Protein 5BP9 (pdb70)

Solvent-accessible surface area: 11697 Å² total

B-factor: mean 24.21, std 13.14, range [9.65, 123.52]

Secondary structure (DSSP, 8-state):
-------GGG---HHHHHHHHHS----EEE--SSS--EEE-TGGGG----HHHHHHH---SEEEEET-TTSHHHHHHHHTT-EEEEEES-HHHHH--TT--SSEEE--TT-TT----EEEE---GGGGG-STT--HHHH---SEEEEEEE--EE--GGGG--TT-----TTEEEE--BTTBPPPPEEEE---HHHHHHHHHHTTEEE--EE-SSSEEE--EEE--

Foldseek 3Di:
DLWDFDDQLQQLLVQLLCCLVPVDFDWAWKDWPQDHIDTDDSVVLQDLDDPQLVVQLVFADAEEAEQCFQVSSLVNNVVVVGHYAYEHRHPSSLVNVVVVNPHYYNGNLSPPPDAEAGQEYEPCVQFVCQALVSLSVLVSVRHYDVNGKYKKFFDCFVVAADPVSHGSVPQFIKMWHGDHRTHDITTTGGDQQVRVQVSQVVSQKHKDGDDDDHRMDMIMIDRHD

Structure (mmCIF, N/CA/C/O backbone):
data_5BP9
#
_entry.id   5BP9
#
_cell.length_a   41.732
_cell.length_b   70.660
_cell.length_c   78.743
_cell.angle_alpha   90.000
_cell.angle_beta   90.000
_cell.angle_gamma   90.000
#
_symmetry.space_group_name_H-M   'P 21 21 21'
#
loop_
_entity.id
_entity.type
_entity.pdbx_description
1 polymer 'Putative methyltransferase protein'
2 non-polymer 2-{2-[2-2-(METHOXY-ETHOXY)-ETHOXY]-ETHOXY}-ETHANOL
3 non-polymer 'TETRAETHYLENE GLYCOL'
4 non-polymer S-ADENOSYL-L-HOMOCYSTEINE
5 water water
#
loop_
_atom_site.group_PDB
_atom_site.id
_atom_site.type_symbol
_atom_site.label_atom_id
_atom_site.label_alt_id
_atom_site.label_comp_id
_atom_site.label_asym_id
_atom_site.label_entity_id
_atom_site.label_seq_id
_atom_site.pdbx_PDB_ins_code
_atom_site.Cartn_x
_atom_site.Cartn_y
_atom_site.Cartn_z
_atom_site.occupancy
_atom_site.B_iso_or_equiv
_atom_site.auth_seq_id
_atom_site.auth_comp_id
_atom_site.auth_asym_id
_atom_site.auth_atom_id
_atom_site.pdbx_PDB_model_num
ATOM 1 N N . SER A 1 37 ? 21.658 23.391 26.988 1.00 58.55 16 SER A N 1
ATOM 2 C CA . SER A 1 37 ? 21.361 23.190 25.526 1.00 39.08 16 SER A CA 1
ATOM 3 C C . SER A 1 37 ? 21.024 24.512 24.833 1.00 62.86 16 SER A C 1
ATOM 4 O O . SER A 1 37 ? 20.636 25.487 25.499 1.00 37.52 16 SER A O 1
ATOM 13 N N . ASN A 1 39 ? 18.466 25.104 23.065 1.00 21.22 18 ASN A N 1
ATOM 14 C CA . ASN A 1 39 ? 17.016 25.403 23.192 1.00 19.55 18 ASN A CA 1
ATOM 15 C C . ASN A 1 39 ? 16.582 25.957 24.542 1.00 22.28 18 ASN A C 1
ATOM 16 O O . ASN A 1 39 ? 15.508 26.533 24.626 1.00 22.81 18 ASN A O 1
ATOM 21 N N . THR A 1 40 ? 17.380 25.738 25.594 1.00 24.36 19 THR A N 1
ATOM 22 C CA . THR A 1 40 ? 17.022 26.190 26.946 1.00 21.86 19 THR A CA 1
ATOM 23 C C . THR A 1 40 ? 17.829 27.384 27.414 1.00 24.24 19 THR A C 1
ATOM 24 O O . THR A 1 40 ? 17.503 27.936 28.474 1.00 25.47 19 THR A O 1
ATOM 28 N N . SER A 1 41 ? 18.835 27.794 26.620 1.00 20.51 20 SER A N 1
ATOM 29 C CA . SER A 1 41 ? 19.794 28.812 27.050 1.00 20.51 20 SER A CA 1
ATOM 30 C C . SER A 1 41 ? 19.139 30.164 27.412 1.00 14.77 20 SER A C 1
ATOM 31 O O . SER A 1 41 ? 18.248 30.672 26.710 1.00 16.69 20 SER A O 1
ATOM 34 N N . LEU A 1 42 ? 19.602 30.717 28.530 1.00 17.23 21 LEU A N 1
ATOM 35 C CA . LEU A 1 42 ? 19.217 32.029 29.022 1.00 14.61 21 LEU A CA 1
ATOM 36 C C . LEU A 1 42 ? 20.456 32.919 29.045 1.00 16.40 21 LEU A C 1
ATOM 37 O O . LEU A 1 42 ? 21.608 32.411 29.014 1.00 17.69 21 LEU A O 1
ATOM 42 N N . LEU A 1 43 ? 20.255 34.231 29.079 1.00 13.77 22 LEU A N 1
ATOM 43 C CA . LEU A 1 43 ? 21.405 35.147 29.183 1.00 15.38 22 LEU A CA 1
ATOM 44 C C . LEU A 1 43 ? 21.794 35.333 30.649 1.00 14.84 22 LEU A C 1
ATOM 45 O O . LEU A 1 43 ? 20.957 35.606 31.469 1.00 17.45 22 LEU A O 1
ATOM 50 N N . PRO A 1 44 ? 23.111 35.193 30.952 1.00 15.34 23 PRO A N 1
ATOM 51 C CA . PRO A 1 44 ? 23.533 35.604 32.291 1.00 15.75 23 PRO A CA 1
ATOM 52 C C . PRO A 1 44 ? 23.473 37.119 32.402 1.00 15.11 23 PRO A C 1
ATOM 53 O O . PRO A 1 44 ? 23.733 37.788 31.431 1.00 15.71 23 PRO A O 1
ATOM 57 N N . ALA A 1 45 ? 23.115 37.645 33.573 1.00 16.70 24 ALA A N 1
ATOM 58 C CA . ALA A 1 45 ? 22.980 39.094 33.763 1.00 17.16 24 ALA A CA 1
ATOM 59 C C . ALA A 1 45 ? 24.267 39.849 33.425 1.00 16.73 24 ALA A C 1
ATOM 60 O O . ALA A 1 45 ? 24.214 40.966 32.908 1.00 17.35 24 ALA A O 1
ATOM 62 N N . GLU A 1 46 ? 25.407 39.221 33.684 1.00 16.93 25 GLU A N 1
ATOM 63 C CA . GLU A 1 46 ? 26.710 39.806 33.383 1.00 20.68 25 GLU A CA 1
ATOM 64 C C . GLU A 1 46 ? 27.015 39.905 31.884 1.00 17.70 25 GLU A C 1
ATOM 65 O O . GLU A 1 46 ? 27.952 40.602 31.502 1.00 16.85 25 GLU A O 1
ATOM 71 N N . LYS A 1 47 ? 26.225 39.205 31.051 1.00 14.28 26 LYS A N 1
ATOM 72 C CA . LYS A 1 47 ? 26.365 39.245 29.590 1.00 15.00 26 LYS A CA 1
ATOM 73 C C . LYS A 1 47 ? 25.001 39.594 28.959 1.00 13.66 26 LYS A C 1
ATOM 74 O O . LYS A 1 47 ? 24.631 39.063 27.900 1.00 15.06 26 LYS A O 1
ATOM 80 N N . ASP A 1 48 ? 24.281 40.525 29.593 1.00 13.40 27 ASP A N 1
ATOM 81 C CA . ASP A 1 48 ? 22.935 40.928 29.161 1.00 13.92 27 ASP A CA 1
ATOM 82 C C . ASP A 1 48 ? 22.915 42.436 28.904 1.00 12.56 27 ASP A C 1
ATOM 83 O O . ASP A 1 48 ? 22.366 43.227 29.704 1.00 13.65 27 ASP A O 1
ATOM 88 N N . PRO A 1 49 ? 23.512 42.855 27.784 1.00 13.39 28 PRO A N 1
ATOM 89 C CA . PRO A 1 49 ? 23.617 44.313 27.545 1.00 12.97 28 PRO A CA 1
ATOM 90 C C . PRO A 1 49 ? 22.278 45.031 27.342 1.00 11.96 28 PRO A C 1
ATOM 91 O O . PRO A 1 49 ? 22.111 46.135 27.856 1.00 13.44 28 PRO A O 1
ATOM 103 N N . GLY A 1 51 ? 19.230 44.082 28.440 1.00 12.38 30 GLY A N 1
ATOM 104 C CA . GLY A 1 51 ? 18.592 44.115 29.757 1.00 14.12 30 GLY A CA 1
ATOM 105 C C . GLY A 1 51 ? 19.202 45.163 30.668 1.00 13.71 30 GLY A C 1
ATOM 106 O O . GLY A 1 51 ? 18.500 45.882 31.389 1.00 13.89 30 GLY A O 1
ATOM 107 N N . ALA A 1 52 ? 20.529 45.266 30.654 1.00 13.56 31 ALA A N 1
ATOM 108 C CA . ALA A 1 52 ? 21.197 46.255 31.504 1.00 13.72 31 ALA A CA 1
ATOM 109 C C . ALA A 1 52 ? 20.809 47.683 31.108 1.00 13.16 31 ALA A C 1
ATOM 110 O O . ALA A 1 52 ? 20.643 48.541 31.979 1.00 14.90 31 ALA A O 1
ATOM 112 N N . ALA A 1 53 ? 20.690 47.945 29.802 1.00 12.85 32 ALA A N 1
ATOM 113 C CA . ALA A 1 53 ? 20.250 49.261 29.313 1.00 13.21 32 ALA A CA 1
ATOM 114 C C . ALA A 1 53 ? 18.845 49.608 29.775 1.00 15.70 32 ALA A C 1
ATOM 115 O O . ALA A 1 53 ? 18.587 50.725 30.289 1.00 15.22 32 ALA A O 1
ATOM 117 N N . ILE A 1 54 ? 17.956 48.630 29.615 1.00 13.44 33 ILE A N 1
ATOM 118 C CA . ILE A 1 54 ? 16.555 48.730 30.025 1.00 15.60 33 ILE A CA 1
ATOM 119 C C . ILE A 1 54 ? 16.470 48.974 31.529 1.00 14.42 33 ILE A C 1
ATOM 120 O O . ILE A 1 54 ? 15.688 49.842 31.966 1.00 16.80 33 ILE A O 1
ATOM 125 N N . ALA A 1 55 ? 17.242 48.224 32.314 1.00 14.91 34 ALA A N 1
ATOM 126 C CA . ALA A 1 55 ? 17.236 48.383 33.780 1.00 14.54 34 ALA A CA 1
ATOM 127 C C . ALA A 1 55 ? 17.769 49.741 34.225 1.00 15.56 34 ALA A C 1
ATOM 128 O O . ALA A 1 55 ? 17.169 50.391 35.100 1.00 19.38 34 ALA A O 1
ATOM 130 N N . ASP A 1 56 ? 18.834 50.225 33.594 1.00 16.70 35 ASP A N 1
ATOM 131 C CA . ASP A 1 56 ? 19.315 51.577 33.902 1.00 19.04 35 ASP A CA 1
ATOM 132 C C . ASP A 1 56 ? 18.237 52.623 33.670 1.00 20.45 35 ASP A C 1
ATOM 133 O O . ASP A 1 56 ? 18.002 53.495 34.526 1.00 22.58 35 ASP A O 1
ATOM 138 N N . PHE A 1 57 ? 17.580 52.545 32.518 1.00 17.60 36 PHE A N 1
ATOM 139 C CA . PHE A 1 57 ? 16.559 53.516 32.170 1.00 20.99 36 PHE A CA 1
ATOM 140 C C . PHE A 1 57 ? 15.347 53.423 33.104 1.00 22.64 36 PHE A C 1
ATOM 141 O O . PHE A 1 57 ? 14.772 54.447 33.514 1.00 24.05 36 PHE A O 1
ATOM 149 N N . TYR A 1 58 ? 14.951 52.203 33.446 1.00 18.29 37 TYR A N 1
ATOM 150 C CA . TYR A 1 58 ? 13.819 52.031 34.334 1.00 20.28 37 TYR A CA 1
ATOM 151 C C . TYR A 1 58 ? 14.131 52.596 35.733 1.00 20.79 37 TYR A C 1
ATOM 152 O O . TYR A 1 58 ? 13.308 53.308 36.326 1.00 24.88 37 TYR A O 1
ATOM 161 N N . HIS A 1 59 ? 15.287 52.240 36.275 1.00 20.71 38 HIS A N 1
ATOM 162 C CA . HIS A 1 59 ? 15.618 52.636 37.644 1.00 24.55 38 HIS A CA 1
ATOM 163 C C . HIS A 1 59 ? 16.025 54.105 37.727 1.00 28.32 38 HIS A C 1
ATOM 164 O O . HIS A 1 59 ? 15.713 54.753 38.728 1.00 31.15 38 HIS A O 1
ATOM 171 N N . ARG A 1 60 ? 16.698 54.622 36.692 1.00 27.39 39 ARG A N 1
ATOM 172 C CA . ARG A 1 60 ? 17.314 55.964 36.745 1.00 28.42 39 ARG A CA 1
ATOM 173 C C . ARG A 1 60 ? 16.838 56.997 35.718 1.00 32.11 39 ARG A C 1
ATOM 174 O O . ARG A 1 60 ? 17.244 58.168 35.794 1.00 37.92 39 ARG A O 1
ATOM 182 N N . GLN A 1 61 ? 15.973 56.587 34.784 1.00 24.63 40 GLN A N 1
ATOM 183 C CA . GLN A 1 61 ? 15.455 57.455 33.710 1.00 27.61 40 GLN A CA 1
ATOM 184 C C . GLN A 1 61 ? 16.562 58.088 32.847 1.00 36.74 40 GLN A C 1
ATOM 185 O O . GLN A 1 61 ? 16.327 59.078 32.152 1.00 37.61 40 GLN A O 1
ATOM 191 N N . LYS A 1 62 ? 17.743 57.470 32.882 1.00 28.85 41 LYS A N 1
ATOM 192 C CA . LYS A 1 62 ? 18.937 57.890 32.145 1.00 27.64 41 LYS A CA 1
ATOM 193 C C . LYS A 1 62 ? 19.702 56.624 31.761 1.00 27.91 41 LYS A C 1
ATOM 194 O O . LYS A 1 62 ? 19.632 55.616 32.463 1.00 25.40 41 LYS A O 1
ATOM 197 N N . ALA A 1 63 ? 20.443 56.684 30.661 1.00 24.29 42 ALA A N 1
ATOM 198 C CA . ALA A 1 63 ? 21.213 55.529 30.206 1.00 21.44 42 ALA A CA 1
ATOM 199 C C . ALA A 1 63 ? 22.299 55.963 29.233 1.00 19.82 42 ALA A C 1
ATOM 200 O O . ALA A 1 63 ? 22.174 56.991 28.569 1.00 22.79 42 ALA A O 1
ATOM 202 N N . ASP A 1 64 ? 23.375 55.175 29.180 1.00 14.77 43 ASP A N 1
ATOM 203 C CA . ASP A 1 64 ? 24.386 55.280 28.145 1.00 15.71 43 ASP A CA 1
ATOM 204 C C . ASP A 1 64 ? 23.752 54.641 26.871 1.00 15.13 43 ASP A C 1
ATOM 205 O O . ASP A 1 64 ? 22.561 54.256 26.839 1.00 18.03 43 ASP A O 1
ATOM 210 N N . ARG A 1 65 ? 24.528 54.562 25.807 1.00 14.76 44 ARG A N 1
ATOM 211 C CA . ARG A 1 65 ? 24.038 54.043 24.554 1.00 13.02 44 ARG A CA 1
ATOM 212 C C . ARG A 1 65 ? 24.192 52.526 24.485 1.00 12.81 44 ARG A C 1
ATOM 213 O O . ARG A 1 65 ? 25.190 51.955 24.924 1.00 15.09 44 ARG A O 1
ATOM 221 N N . LEU A 1 66 ? 23.172 51.892 23.932 1.00 12.98 45 LEU A N 1
ATOM 222 C CA . LEU A 1 66 ? 23.205 50.464 23.635 1.00 12.59 45 LEU A CA 1
ATOM 223 C C . LEU A 1 66 ? 23.807 50.305 22.244 1.00 13.08 45 LEU A C 1
ATOM 224 O O . LEU A 1 66 ? 23.187 50.647 21.255 1.00 15.40 45 LEU A O 1
ATOM 229 N N . ARG A 1 67 ? 24.996 49.723 22.190 1.00 12.24 46 ARG A N 1
ATOM 230 C CA . ARG A 1 67 ? 25.787 49.638 20.965 1.00 13.21 46 ARG A CA 1
ATOM 231 C C . ARG A 1 67 ? 25.565 48.269 20.321 1.00 14.02 46 ARG A C 1
ATOM 232 O O . ARG A 1 67 ? 25.506 47.256 21.041 1.00 14.22 46 ARG A O 1
ATOM 240 N N . VAL A 1 68 ? 25.494 48.256 18.979 1.00 13.21 47 VAL A N 1
ATOM 241 C CA A VAL A 1 68 ? 25.241 47.031 18.206 0.50 14.79 47 VAL A CA 1
ATOM 242 C CA B VAL A 1 68 ? 25.258 47.019 18.241 0.50 14.29 47 VAL A CA 1
ATOM 243 C C . VAL A 1 68 ? 26.303 46.875 17.138 1.00 14.70 47 VAL A C 1
ATOM 244 O O . VAL A 1 68 ? 26.505 47.784 16.324 1.00 16.87 47 VAL A O 1
ATOM 251 N N . PHE A 1 69 ? 26.957 45.721 17.154 1.00 14.33 48 PHE A N 1
ATOM 252 C CA . PHE A 1 69 ? 27.996 45.351 16.197 1.00 13.51 48 PHE A CA 1
ATOM 253 C C . PHE A 1 69 ? 27.492 44.192 15.339 1.00 15.03 48 PHE A C 1
ATOM 254 O O . PHE A 1 69 ? 26.594 43.468 15.737 1.00 15.71 48 PHE A O 1
ATOM 262 N N . SER A 1 70 ? 28.106 44.001 14.172 1.00 15.14 49 SER A N 1
ATOM 263 C CA . SER A 1 70 ? 27.710 42.945 13.256 1.00 16.19 49 SER A CA 1
ATOM 264 C C . SER A 1 70 ? 28.854 42.596 12.335 1.00 18.52 49 SER A C 1
ATOM 265 O O . SER A 1 70 ? 29.677 43.457 12.028 1.00 22.58 49 SER A O 1
ATOM 268 N N . SER A 1 71 ? 28.885 41.350 11.862 1.00 17.54 50 SER A N 1
ATOM 269 C CA A SER A 1 71 ? 29.877 41.002 10.834 0.50 20.63 50 SER A CA 1
ATOM 270 C CA B SER A 1 71 ? 29.831 40.940 10.813 0.50 21.16 50 SER A CA 1
ATOM 271 C C . SER A 1 71 ? 29.528 41.611 9.462 1.00 27.14 50 SER A C 1
ATOM 272 O O . SER A 1 71 ? 30.415 41.734 8.620 1.00 32.91 50 SER A O 1
ATOM 277 N N . GLN A 1 72 ? 28.261 42.007 9.256 1.00 22.83 51 GLN A N 1
ATOM 278 C CA A GLN A 1 72 ? 27.745 42.505 7.963 0.60 26.93 51 GLN A CA 1
ATOM 279 C CA B GLN A 1 72 ? 27.784 42.518 7.959 0.40 26.25 51 GLN A CA 1
ATOM 280 C C . GLN A 1 72 ? 27.585 44.033 7.892 1.00 31.48 51 GLN A C 1
ATOM 281 O O . GLN A 1 72 ? 27.597 44.609 6.812 1.00 30.63 51 GLN A O 1
ATOM 292 N N . PHE A 1 73 ? 27.396 44.673 9.044 1.00 27.35 52 PHE A N 1
ATOM 293 C CA . PHE A 1 73 ? 27.062 46.101 9.121 1.00 23.23 52 PHE A CA 1
ATOM 294 C C . PHE A 1 73 ? 28.015 46.839 10.061 1.00 24.84 52 PHE A C 1
ATOM 295 O O . PHE A 1 73 ? 28.578 46.234 10.970 1.00 25.33 52 PHE A O 1
ATOM 303 N N . ASP A 1 74 ? 28.200 48.140 9.828 1.00 25.98 53 ASP A N 1
ATOM 304 C CA . ASP A 1 74 ? 29.050 48.963 10.698 1.00 24.03 53 ASP A CA 1
ATOM 305 C C . ASP A 1 74 ? 28.371 49.147 12.051 1.00 22.83 53 ASP A C 1
ATOM 306 O O . ASP A 1 74 ? 27.147 48.993 12.164 1.00 20.35 53 ASP A O 1
ATOM 311 N N . GLU A 1 75 ? 29.168 49.545 13.045 1.00 24.35 54 GLU A N 1
ATOM 312 C CA A GLU A 1 75 ? 28.672 49.752 14.405 0.50 23.95 54 GLU A CA 1
ATOM 313 C CA B GLU A 1 75 ? 28.651 49.742 14.407 0.50 24.78 54 GLU A CA 1
ATOM 314 C C . GLU A 1 75 ? 27.541 50.790 14.412 1.00 24.13 54 GLU A C 1
ATOM 315 O O . GLU A 1 75 ? 27.619 51.816 13.708 1.00 27.68 54 GLU A O 1
ATOM 326 N N . ASP A 1 76 ? 26.510 50.531 15.209 1.00 18.84 55 ASP A N 1
ATOM 327 C CA . ASP A 1 76 ? 25.375 51.430 15.353 1.00 21.57 55 ASP A CA 1
ATOM 328 C C . ASP A 1 76 ? 24.915 51.420 16.804 1.00 19.26 55 ASP A C 1
ATOM 329 O O . ASP A 1 76 ? 25.562 50.816 17.653 1.00 18.19 55 ASP A O 1
ATOM 334 N N . GLU A 1 77 ? 23.799 52.101 17.060 1.00 24.51 56 GLU A N 1
ATOM 335 C CA . GLU A 1 77 ? 23.132 52.120 18.358 1.00 21.49 56 GLU A CA 1
ATOM 336 C C . GLU A 1 77 ? 21.644 51.761 18.233 1.00 24.21 56 GLU A C 1
ATOM 337 O O . GLU A 1 77 ? 21.023 51.973 17.177 1.00 28.59 56 GLU A O 1
ATOM 343 N N . ILE A 1 78 ? 21.102 51.222 19.328 1.00 22.35 57 ILE A N 1
ATOM 344 C CA . ILE A 1 78 ? 19.686 50.980 19.496 1.00 23.45 57 ILE A CA 1
ATOM 345 C C . ILE A 1 78 ? 19.195 52.012 20.512 1.00 26.15 57 ILE A C 1
ATOM 346 O O . ILE A 1 78 ? 19.571 51.943 21.672 1.00 23.70 57 ILE A O 1
ATOM 351 N N . PRO A 1 79 ? 18.367 52.988 20.091 1.00 26.27 58 PRO A N 1
ATOM 352 C CA . PRO A 1 79 ? 17.929 54.016 21.069 1.00 22.59 58 PRO A CA 1
ATOM 353 C C . PRO A 1 79 ? 17.143 53.428 22.239 1.00 21.59 58 PRO A C 1
ATOM 354 O O . PRO A 1 79 ? 16.177 52.686 22.007 1.00 27.04 58 PRO A O 1
ATOM 358 N N . VAL A 1 80 ? 17.544 53.758 23.464 1.00 20.64 59 VAL A N 1
ATOM 359 C CA . VAL A 1 80 ? 17.013 53.062 24.666 1.00 20.91 59 VAL A CA 1
ATOM 360 C C . VAL A 1 80 ? 15.614 53.550 25.042 1.00 23.39 59 VAL A C 1
ATOM 361 O O . VAL A 1 80 ? 14.753 52.756 25.389 1.00 24.23 59 VAL A O 1
ATOM 365 N N . LYS A 1 81 ? 15.371 54.854 24.948 1.00 29.06 60 LYS A N 1
ATOM 366 C CA . LYS A 1 81 ? 14.024 55.376 25.210 1.00 27.59 60 LYS A CA 1
ATOM 367 C C . LYS A 1 81 ? 12.953 54.693 24.325 1.00 27.14 60 LYS A C 1
ATOM 368 O O . LYS A 1 81 ? 11.837 54.434 24.790 1.00 34.52 60 LYS A O 1
ATOM 370 N N . GLN A 1 82 ? 13.300 54.369 23.078 1.00 28.61 61 GLN A N 1
ATOM 371 C CA . GLN A 1 82 ? 12.365 53.748 22.118 1.00 38.70 61 GLN A CA 1
ATOM 372 C C . GLN A 1 82 ? 11.977 52.315 22.500 1.00 36.53 61 GLN A C 1
ATOM 373 O O . GLN A 1 82 ? 10.910 51.837 22.118 1.00 35.98 61 GLN A O 1
ATOM 375 N N . LEU A 1 83 ? 12.835 51.639 23.262 1.00 30.06 62 LEU A N 1
ATOM 376 C CA . LEU A 1 83 ? 12.483 50.326 23.835 1.00 25.86 62 LEU A CA 1
ATOM 377 C C . LEU A 1 83 ? 11.348 50.399 24.850 1.00 32.08 62 LEU A C 1
ATOM 378 O O . LEU A 1 83 ? 10.770 49.361 25.181 1.00 35.92 62 LEU A O 1
ATOM 383 N N . PHE A 1 84 ? 11.063 51.610 25.350 1.00 40.87 63 PHE A N 1
ATOM 384 C CA . PHE A 1 84 ? 9.926 51.933 26.236 1.00 42.97 63 PHE A CA 1
ATOM 385 C C . PHE A 1 84 ? 8.753 52.683 25.559 1.00 45.92 63 PHE A C 1
ATOM 386 O O . PHE A 1 84 ? 8.003 53.419 26.226 1.00 39.75 63 PHE A O 1
ATOM 394 N N . ARG A 1 85 ? 8.585 52.507 24.252 1.00 42.99 64 ARG A N 1
ATOM 395 C CA . ARG A 1 85 ? 7.457 53.129 23.524 1.00 42.89 64 ARG A CA 1
ATOM 396 C C . ARG A 1 85 ? 6.073 52.618 23.987 1.00 59.02 64 ARG A C 1
ATOM 397 O O . ARG A 1 85 ? 5.869 51.403 24.133 1.00 54.84 64 ARG A O 1
ATOM 405 N N . LYS A 1 86 ? 5.139 53.554 24.192 1.00 51.43 65 LYS A N 1
ATOM 406 C CA . LYS A 1 86 ? 3.761 53.250 24.627 1.00 32.46 65 LYS A CA 1
ATOM 407 C C . LYS A 1 86 ? 2.861 52.917 23.425 1.00 44.54 65 LYS A C 1
ATOM 408 O O . LYS A 1 86 ? 3.111 53.378 22.306 1.00 40.86 65 LYS A O 1
ATOM 410 N N . GLN A 1 89 ? 2.606 55.348 20.489 1.00 36.82 68 GLN A N 1
ATOM 411 C CA . GLN A 1 89 ? 3.915 55.633 19.865 1.00 41.70 68 GLN A CA 1
ATOM 412 C C . GLN A 1 89 ? 4.603 54.452 19.161 1.00 47.92 68 GLN A C 1
ATOM 413 O O . GLN A 1 89 ? 5.757 54.574 18.733 1.00 46.18 68 GLN A O 1
ATOM 427 N N . PRO A 1 91 ? 5.237 51.625 16.161 1.00 25.69 70 PRO A N 1
ATOM 428 C CA . PRO A 1 91 ? 5.091 51.702 14.708 1.00 23.13 70 PRO A CA 1
ATOM 429 C C . PRO A 1 91 ? 3.870 50.986 14.135 1.00 20.12 70 PRO A C 1
ATOM 430 O O . PRO A 1 91 ? 3.289 50.136 14.800 1.00 19.12 70 PRO A O 1
ATOM 434 N N . LEU A 1 92 ? 3.493 51.374 12.918 1.00 19.97 71 LEU A N 1
ATOM 435 C CA . LEU A 1 92 ? 2.300 50.870 12.241 1.00 18.71 71 LEU A CA 1
ATOM 436 C C . LEU A 1 92 ? 2.103 49.363 12.346 1.00 20.20 71 LEU A C 1
ATOM 437 O O . LEU A 1 92 ? 1.027 48.893 12.709 1.00 18.66 71 LEU A O 1
ATOM 442 N N . LEU A 1 93 ? 3.141 48.600 12.031 1.00 17.85 72 LEU A N 1
ATOM 443 C CA . LEU A 1 93 ? 2.960 47.149 11.974 1.00 18.15 72 LEU A CA 1
ATOM 444 C C . LEU A 1 93 ? 2.702 46.565 13.349 1.00 14.48 72 LEU A C 1
ATOM 445 O O . LEU A 1 93 ? 1.916 45.607 13.483 1.00 17.23 72 LEU A O 1
ATOM 450 N N . GLU A 1 94 ? 3.324 47.150 14.357 1.00 15.45 73 GLU A N 1
ATOM 451 C CA . GLU A 1 94 ? 3.139 46.705 15.731 1.00 15.90 73 GLU A CA 1
ATOM 452 C C . GLU A 1 94 ? 1.758 47.083 16.254 1.00 15.49 73 GLU A C 1
ATOM 453 O O . GLU A 1 94 ? 1.081 46.251 16.870 1.00 17.37 73 GLU A O 1
ATOM 459 N N . ARG A 1 95 ? 1.328 48.317 15.982 1.00 17.61 74 ARG A N 1
ATOM 460 C CA . ARG A 1 95 ? -0.009 48.756 16.375 1.00 17.45 74 ARG A CA 1
ATOM 461 C C . ARG A 1 95 ? -1.070 47.858 15.754 1.00 17.07 74 ARG A C 1
ATOM 462 O O . ARG A 1 95 ? -2.056 47.489 16.412 1.00 18.96 74 ARG A O 1
ATOM 470 N N . THR A 1 96 ? -0.862 47.500 14.484 1.00 17.62 75 THR A N 1
ATOM 471 C CA . THR A 1 96 ? -1.796 46.684 13.733 1.00 18.03 75 THR A CA 1
ATOM 472 C C . THR A 1 96 ? -1.910 45.310 14.388 1.00 17.45 75 THR A C 1
ATOM 473 O O . THR A 1 96 ? -2.999 44.789 14.608 1.00 17.37 75 THR A O 1
ATOM 477 N N . ALA A 1 97 ? -0.766 44.728 14.717 1.00 14.71 76 ALA A N 1
ATOM 478 C CA . ALA A 1 97 ? -0.755 43.437 15.388 1.00 14.43 76 ALA A CA 1
ATOM 479 C C . ALA A 1 97 ? -1.427 43.429 16.763 1.00 13.90 76 ALA A C 1
ATOM 480 O O . ALA A 1 97 ? -2.199 42.526 17.043 1.00 15.93 76 ALA A O 1
ATOM 482 N N . LEU A 1 98 ? -1.140 44.414 17.616 1.00 14.55 77 LEU A N 1
ATOM 483 C CA . LEU A 1 98 ? -1.762 44.477 18.930 1.00 16.21 77 LEU A CA 1
ATOM 484 C C . LEU A 1 98 ? -3.273 44.574 18.868 1.00 16.36 77 LEU A C 1
ATOM 485 O O . LEU A 1 98 ? -3.960 43.898 19.621 1.00 19.97 77 LEU A O 1
ATOM 490 N N . ALA A 1 99 ? -3.786 45.377 17.934 1.00 16.14 78 ALA A N 1
ATOM 491 C CA . ALA A 1 99 ? -5.230 45.521 17.765 1.00 17.45 78 ALA A CA 1
ATOM 492 C C . ALA A 1 99 ? -5.924 44.225 17.337 1.00 18.08 78 ALA A C 1
ATOM 493 O O . ALA A 1 99 ? -7.101 43.992 17.691 1.00 23.09 78 ALA A O 1
ATOM 503 N N . ALA A 1 101 ? -4.754 41.139 18.121 1.00 16.35 80 ALA A N 1
ATOM 504 C CA . ALA A 1 101 ? -4.454 40.095 19.062 1.00 16.92 80 ALA A CA 1
ATOM 505 C C . ALA A 1 101 ? -5.660 39.818 19.938 1.00 16.71 80 ALA A C 1
ATOM 506 O O . ALA A 1 101 ? -6.216 40.738 20.544 1.00 18.69 80 ALA A O 1
ATOM 508 N N . THR A 1 102 ? -6.031 38.539 20.025 1.00 17.86 81 THR A N 1
ATOM 509 C CA . THR A 1 102 ? -7.182 38.133 20.816 1.00 17.79 81 THR A CA 1
ATOM 510 C C . THR A 1 102 ? -6.893 36.916 21.663 1.00 17.62 81 THR A C 1
ATOM 511 O O . THR A 1 102 ? -5.920 36.186 21.453 1.00 18.63 81 THR A O 1
ATOM 515 N N . GLY A 1 103 ? -7.780 36.687 22.624 1.00 18.16 82 GLY A N 1
ATOM 516 C CA . GLY A 1 103 ? -7.690 35.498 23.475 1.00 19.37 82 GLY A CA 1
ATOM 517 C C . GLY A 1 103 ? -6.463 35.537 24.377 1.00 15.68 82 GLY A C 1
ATOM 518 O O . GLY A 1 103 ? -5.995 36.597 24.798 1.00 17.23 82 GLY A O 1
ATOM 519 N N . THR A 1 104 ? -5.921 34.360 24.637 1.00 15.30 83 THR A N 1
ATOM 520 C CA . THR A 1 104 ? -4.738 34.256 25.461 1.00 15.36 83 THR A CA 1
ATOM 521 C C . THR A 1 104 ? -3.531 34.481 24.559 1.00 14.04 83 THR A C 1
ATOM 522 O O . THR A 1 104 ? -3.344 33.780 23.568 1.00 15.55 83 THR A O 1
ATOM 526 N N . ILE A 1 105 ? -2.744 35.485 24.922 1.00 14.11 84 ILE A N 1
ATOM 527 C CA . ILE A 1 105 ? -1.673 35.993 24.046 1.00 13.61 84 ILE A CA 1
ATOM 528 C C . ILE A 1 105 ? -0.292 35.712 24.647 1.00 14.50 84 ILE A C 1
ATOM 529 O O . ILE A 1 105 ? -0.085 35.931 25.847 1.00 14.85 84 ILE A O 1
ATOM 534 N N . LEU A 1 106 ? 0.628 35.245 23.793 1.00 12.61 85 LEU A N 1
ATOM 535 C CA . LEU A 1 106 ? 2.047 35.134 24.148 1.00 11.57 85 LEU A CA 1
ATOM 536 C C . LEU A 1 106 ? 2.838 36.252 23.472 1.00 11.96 85 LEU A C 1
ATOM 537 O O . LEU A 1 106 ? 2.852 36.345 22.227 1.00 13.44 85 LEU A O 1
ATOM 542 N N . ASP A 1 107 ? 3.485 37.074 24.284 1.00 11.99 86 ASP A N 1
ATOM 543 C CA . ASP A 1 107 ? 4.403 38.119 23.809 1.00 13.19 86 ASP A CA 1
ATOM 544 C C . ASP A 1 107 ? 5.840 37.569 23.867 1.00 12.15 86 ASP A C 1
ATOM 545 O O . ASP A 1 107 ? 6.452 37.508 24.943 1.00 12.47 86 ASP A O 1
ATOM 550 N N . VAL A 1 108 ? 6.343 37.149 22.699 1.00 12.40 87 VAL A N 1
ATOM 551 C CA . VAL A 1 108 ? 7.658 36.481 22.601 1.00 13.23 87 VAL A CA 1
ATOM 552 C C . VAL A 1 108 ? 8.763 37.532 22.506 1.00 13.68 87 VAL A C 1
ATOM 553 O O . VAL A 1 108 ? 8.728 38.422 21.633 1.00 14.41 87 VAL A O 1
ATOM 557 N N . GLY A 1 109 ? 9.761 37.413 23.383 1.00 11.36 88 GLY A N 1
ATOM 558 C CA . GLY A 1 109 ? 10.906 38.330 23.399 1.00 13.10 88 GLY A CA 1
ATOM 559 C C . GLY A 1 109 ? 10.427 39.712 23.781 1.00 13.32 88 GLY A C 1
ATOM 560 O O . GLY A 1 109 ? 10.646 40.696 23.078 1.00 14.11 88 GLY A O 1
ATOM 561 N N . ALA A 1 110 ? 9.725 39.775 24.910 1.00 12.14 89 ALA A N 1
ATOM 562 C CA . ALA A 1 110 ? 8.936 40.951 25.270 1.00 12.47 89 ALA A CA 1
ATOM 563 C C . ALA A 1 110 ? 9.730 42.201 25.713 1.00 13.41 89 ALA A C 1
ATOM 564 O O . ALA A 1 110 ? 9.181 43.313 25.810 1.00 15.06 89 ALA A O 1
ATOM 566 N N . GLY A 1 111 ? 11.016 42.014 26.013 1.00 13.45 90 GLY A N 1
ATOM 567 C CA . GLY A 1 111 ? 11.909 43.139 26.262 1.00 15.68 90 GLY A CA 1
ATOM 568 C C . GLY A 1 111 ? 11.508 43.957 27.461 1.00 16.02 90 GLY A C 1
ATOM 569 O O . GLY A 1 111 ? 11.414 43.413 28.555 1.00 16.68 90 GLY A O 1
ATOM 570 N N . SER A 1 112 ? 11.251 45.258 27.257 1.00 15.15 91 SER A N 1
ATOM 571 C CA . SER A 1 112 ? 10.831 46.115 28.379 1.00 16.07 91 SER A CA 1
ATOM 572 C C . SER A 1 112 ? 9.394 45.903 28.807 1.00 15.28 91 SER A C 1
ATOM 573 O O . SER A 1 112 ? 8.987 46.486 29.797 1.00 18.51 91 SER A O 1
ATOM 576 N N . GLY A 1 113 ? 8.619 45.119 28.053 1.00 13.59 92 GLY A N 1
ATOM 577 C CA . GLY A 1 113 ? 7.199 44.892 28.351 1.00 16.14 92 GLY A CA 1
ATOM 578 C C . GLY A 1 113 ? 6.227 45.857 27.717 1.00 16.50 92 GLY A C 1
ATOM 579 O O . GLY A 1 113 ? 5.031 45.813 28.042 1.00 16.85 92 GLY A O 1
ATOM 580 N N . CYS A 1 114 ? 6.697 46.687 26.785 1.00 16.70 93 CYS A N 1
ATOM 581 C CA . CYS A 1 114 ? 5.851 47.672 26.145 1.00 18.94 93 CYS A CA 1
ATOM 582 C C . CYS A 1 114 ? 4.589 47.073 25.520 1.00 17.39 93 CYS A C 1
ATOM 583 O O . CYS A 1 114 ? 3.492 47.612 25.730 1.00 20.87 93 CYS A O 1
ATOM 586 N N . HIS A 1 115 ? 4.736 45.983 24.755 1.00 16.61 94 HIS A N 1
ATOM 587 C CA . HIS A 1 115 ? 3.593 45.377 24.112 1.00 16.16 94 HIS A CA 1
ATOM 588 C C . HIS A 1 115 ? 2.684 44.762 25.163 1.00 17.06 94 HIS A C 1
ATOM 589 O O . HIS A 1 115 ? 1.464 44.958 25.107 1.00 17.28 94 HIS A O 1
ATOM 596 N N . ALA A 1 116 ? 3.276 44.050 26.123 1.00 15.37 95 ALA A N 1
ATOM 597 C CA . ALA A 1 116 ? 2.504 43.385 27.162 1.00 14.78 95 ALA A CA 1
ATOM 598 C C . ALA A 1 116 ? 1.686 44.389 27.961 1.00 15.72 95 ALA A C 1
ATOM 599 O O . ALA A 1 116 ? 0.494 44.150 28.198 1.00 17.77 95 ALA A O 1
ATOM 601 N N . LEU A 1 117 ? 2.302 45.503 28.359 1.00 17.34 96 LEU A N 1
ATOM 602 C CA . LEU A 1 117 ? 1.564 46.577 29.052 1.00 20.08 96 LEU A CA 1
ATOM 603 C C . LEU A 1 117 ? 0.413 47.163 28.243 1.00 20.93 96 LEU A C 1
ATOM 604 O O . LEU A 1 117 ? -0.653 47.419 28.783 1.00 21.68 96 LEU A O 1
ATOM 609 N N . ALA A 1 118 ? 0.629 47.389 26.957 1.00 19.84 97 ALA A N 1
ATOM 610 C CA . ALA A 1 118 ? -0.434 47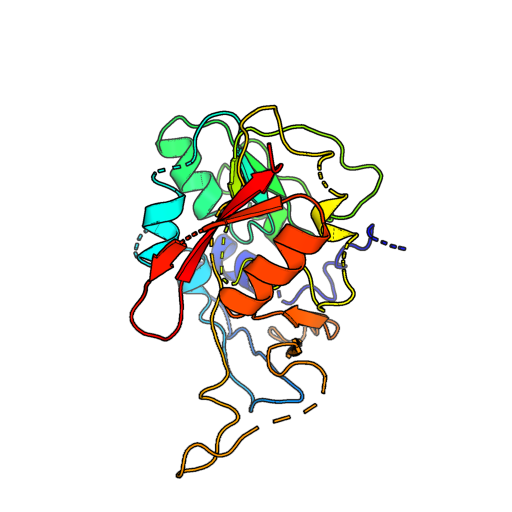.893 26.087 1.00 17.66 97 ALA A CA 1
ATOM 611 C C . ALA A 1 118 ? -1.587 46.920 26.016 1.00 20.65 97 ALA A C 1
ATOM 612 O O . ALA A 1 118 ? -2.753 47.315 26.097 1.00 23.54 97 ALA A O 1
ATOM 614 N N . LEU A 1 119 ? -1.274 45.634 25.888 1.00 17.85 98 LEU A N 1
ATOM 615 C CA . LEU A 1 119 ? -2.317 44.627 25.833 1.00 17.36 98 LEU A CA 1
ATOM 616 C C . LEU A 1 119 ? -3.111 44.550 27.144 1.00 20.16 98 LEU A C 1
ATOM 617 O O . LEU A 1 119 ? -4.339 44.456 27.114 1.00 19.75 98 LEU A O 1
ATOM 622 N N . GLN A 1 120 ? -2.416 44.612 28.275 1.00 19.02 99 GLN A N 1
ATOM 623 C CA . GLN A 1 120 ? -3.066 44.568 29.593 1.00 23.26 99 GLN A CA 1
ATOM 624 C C . GLN A 1 120 ? -4.045 45.683 29.732 1.00 32.65 99 GLN A C 1
ATOM 625 O O . GLN A 1 120 ? -5.165 45.502 30.221 1.00 31.31 99 GLN A O 1
ATOM 631 N N . GLU A 1 121 ? -3.639 46.839 29.246 1.00 37.65 100 GLU A N 1
ATOM 632 C CA . GLU A 1 121 ? -4.512 48.010 29.304 1.00 32.19 100 GLU A CA 1
ATOM 633 C C . GLU A 1 121 ? -5.780 47.915 28.465 1.00 26.96 100 GLU A C 1
ATOM 634 O O . GLU A 1 121 ? -6.804 48.541 28.828 1.00 30.22 100 GLU A O 1
ATOM 640 N N . SER A 1 122 ? -5.750 47.130 27.395 1.00 25.22 101 SER A N 1
ATOM 641 C CA . SER A 1 122 ? -6.940 46.779 26.623 1.00 28.29 101 SER A CA 1
ATOM 642 C C . SER A 1 122 ? -7.812 45.769 27.352 1.00 38.32 101 SER A C 1
ATOM 643 O O . SER A 1 122 ? -8.870 45.422 26.842 1.00 38.09 101 SER A O 1
ATOM 646 N N . GLY A 1 123 ? -7.337 45.259 28.492 1.00 28.47 102 GLY A N 1
ATOM 647 C CA . GLY A 1 123 ? -8.001 44.193 29.235 1.00 28.10 102 GLY A CA 1
ATOM 648 C C . GLY A 1 123 ? -7.706 42.799 28.705 1.00 23.25 102 GLY A C 1
ATOM 649 O O . GLY A 1 123 ? -8.406 41.847 29.040 1.00 23.89 102 GLY A O 1
ATOM 650 N N . LYS A 1 124 ? -6.662 42.664 27.872 1.00 21.63 103 LYS A N 1
ATOM 651 C CA . LYS A 1 124 ? -6.343 41.383 27.250 1.00 19.80 103 LYS A CA 1
ATOM 652 C C . LYS A 1 124 ? -5.461 40.527 28.162 1.00 18.86 103 LYS A C 1
ATOM 653 O O . LYS A 1 124 ? -4.735 41.047 29.017 1.00 20.44 103 LYS A O 1
ATOM 659 N N . GLU A 1 125 ? -5.550 39.215 27.946 1.00 18.24 104 GLU A N 1
ATOM 660 C CA A GLU A 1 125 ? -4.783 38.226 28.698 0.50 17.10 104 GLU A CA 1
ATOM 661 C CA B GLU A 1 125 ? -4.786 38.201 28.686 0.50 18.15 104 GLU A CA 1
ATOM 662 C C . GLU A 1 125 ? -3.464 37.952 27.975 1.00 16.52 104 GLU A C 1
ATOM 663 O O . GLU A 1 125 ? -3.462 37.450 26.850 1.00 17.91 104 GLU A O 1
ATOM 674 N N . VAL A 1 126 ? -2.354 38.270 28.636 1.00 15.04 105 VAL A N 1
ATOM 675 C CA . VAL A 1 126 ? -1.022 38.148 28.027 1.00 15.24 105 VAL A CA 1
ATOM 676 C C . VAL A 1 126 ? -0.006 37.522 28.982 1.00 15.71 105 VAL A C 1
ATOM 677 O O . VAL A 1 126 ? 0.005 37.811 30.195 1.00 18.20 105 VAL A O 1
ATOM 681 N N . SER A 1 127 ? 0.811 36.628 28.410 1.00 13.52 106 SER A N 1
ATOM 682 C CA . SER A 1 127 ? 1.990 36.065 29.048 1.00 12.53 106 SER A CA 1
ATOM 683 C C . SER A 1 127 ? 3.179 36.577 28.253 1.00 13.65 106 SER A C 1
ATOM 684 O O . SER A 1 127 ? 3.159 36.532 27.025 1.00 15.70 106 SER A O 1
ATOM 687 N N . ALA A 1 128 ? 4.200 37.081 28.933 1.00 13.22 107 ALA A N 1
ATOM 688 C CA . ALA A 1 128 ? 5.385 37.615 28.256 1.00 13.12 107 ALA A CA 1
ATOM 689 C C . ALA A 1 128 ? 6.602 36.758 28.631 1.00 14.46 107 ALA A C 1
ATOM 690 O O . ALA A 1 128 ? 6.764 36.371 29.792 1.00 17.20 107 ALA A O 1
ATOM 692 N N . ILE A 1 129 ? 7.466 36.481 27.650 1.00 12.71 108 ILE A N 1
ATOM 693 C CA . ILE A 1 129 ? 8.684 35.707 27.906 1.00 12.60 108 ILE A CA 1
ATOM 694 C C . ILE A 1 129 ? 9.894 36.424 27.308 1.00 11.79 108 ILE A C 1
ATOM 695 O O . ILE A 1 129 ? 9.783 37.140 26.292 1.00 11.95 108 ILE A O 1
ATOM 700 N N . ASP A 1 130 ? 11.041 36.248 27.948 1.00 11.41 109 ASP A N 1
ATOM 701 C CA . ASP A 1 130 ? 12.305 36.746 27.422 1.00 11.09 109 ASP A CA 1
ATOM 702 C C . ASP A 1 130 ? 13.427 35.966 28.073 1.00 11.99 109 ASP A C 1
ATOM 703 O O . ASP A 1 130 ? 13.299 35.512 29.206 1.00 13.46 109 ASP A O 1
ATOM 708 N N . ILE A 1 131 ? 14.543 35.842 27.361 1.00 11.77 110 ILE A N 1
ATOM 709 C CA . ILE A 1 131 ? 15.734 35.183 27.924 1.00 13.17 110 ILE A CA 1
ATOM 710 C C . ILE A 1 131 ? 16.608 36.119 28.770 1.00 13.65 110 ILE A C 1
ATOM 711 O O . ILE A 1 131 ? 17.514 35.646 29.444 1.00 12.39 110 ILE A O 1
ATOM 716 N N . SER A 1 132 ? 16.339 37.426 28.714 1.00 11.32 111 SER A N 1
ATOM 717 C CA . SER A 1 132 ? 17.116 38.451 29.426 1.00 11.66 111 SER A CA 1
ATOM 718 C C . SER A 1 132 ? 16.624 38.565 30.876 1.00 12.26 111 SER A C 1
ATOM 719 O O . SER A 1 132 ? 15.470 38.953 31.087 1.00 12.47 111 SER A O 1
ATOM 722 N N . PRO A 1 133 ? 17.504 38.321 31.866 1.00 13.27 112 PRO A N 1
ATOM 723 C CA . PRO A 1 133 ? 16.999 38.386 33.246 1.00 13.02 112 PRO A CA 1
ATOM 724 C C . PRO A 1 133 ? 16.645 39.791 33.682 1.00 13.09 112 PRO A C 1
ATOM 725 O O . PRO A 1 133 ? 15.651 39.986 34.402 1.00 14.77 112 PRO A O 1
ATOM 729 N N . LEU A 1 134 ? 17.417 40.774 33.240 1.00 13.57 113 LEU A N 1
ATOM 730 C CA . LEU A 1 134 ? 17.180 42.151 33.628 1.00 12.76 113 LEU A CA 1
ATOM 731 C C . LEU A 1 134 ? 15.930 42.725 32.938 1.00 14.81 113 LEU A C 1
ATOM 732 O O . LEU A 1 134 ? 15.228 43.572 33.513 1.00 16.67 113 LEU A O 1
ATOM 737 N N . SER A 1 135 ? 15.631 42.265 31.717 1.00 12.80 114 SER A N 1
ATOM 738 C CA . SER A 1 135 ? 14.402 42.653 31.043 1.00 12.79 114 SER A CA 1
ATOM 739 C C . SER A 1 135 ? 13.190 42.128 31.794 1.00 11.69 114 SER A C 1
ATOM 740 O O . SER A 1 135 ? 12.229 42.866 32.000 1.00 14.01 114 SER A O 1
ATOM 743 N N . VAL A 1 136 ? 13.246 40.872 32.216 1.00 12.04 115 VAL A N 1
ATOM 744 C CA . VAL A 1 136 ? 12.156 40.287 32.999 1.00 12.26 115 VAL A CA 1
ATOM 745 C C . VAL A 1 136 ? 11.959 41.015 34.336 1.00 13.19 115 VAL A C 1
ATOM 746 O O . VAL A 1 136 ? 10.797 41.285 34.728 1.00 14.38 115 VAL A O 1
ATOM 750 N N . GLU A 1 137 ? 13.069 41.397 34.989 1.00 13.44 116 GLU A N 1
ATOM 751 C CA . GLU A 1 137 ? 13.017 42.216 36.219 1.00 15.86 116 GLU A CA 1
ATOM 752 C C . GLU A 1 137 ? 12.206 43.463 35.986 1.00 15.57 116 GLU A C 1
ATOM 753 O O . GLU A 1 137 ? 11.289 43.764 36.734 1.00 17.64 116 GLU A O 1
ATOM 759 N N . VAL A 1 138 ? 12.578 44.202 34.952 1.00 14.68 117 VAL A N 1
ATOM 760 C CA . VAL A 1 138 ? 11.918 45.451 34.619 1.00 15.13 117 VAL A CA 1
ATOM 761 C C . VAL A 1 138 ? 10.453 45.256 34.298 1.00 16.87 117 VAL A C 1
ATOM 762 O O . VAL A 1 138 ? 9.619 46.011 34.795 1.00 17.14 117 VAL A O 1
ATOM 774 N N . LYS A 1 140 ? 8.475 43.006 35.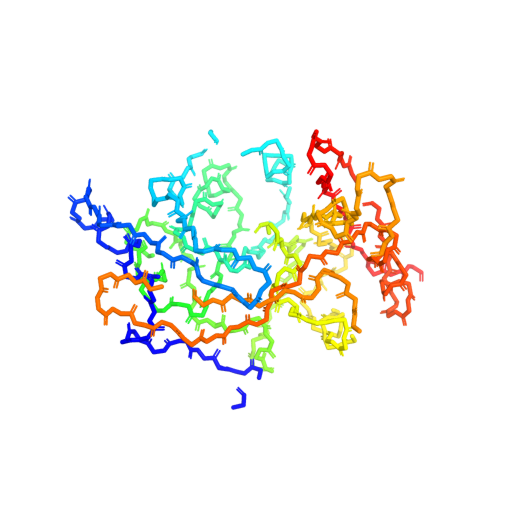401 1.00 13.80 119 LYS A N 1
ATOM 775 C CA . LYS A 1 140 ? 7.724 42.756 36.639 1.00 13.43 119 LYS A CA 1
ATOM 776 C C . LYS A 1 140 ? 7.482 44.042 37.414 1.00 15.99 119 LYS A C 1
ATOM 777 O O . LYS A 1 140 ? 6.355 44.331 37.878 1.00 19.17 119 LYS A O 1
ATOM 783 N N . LEU A 1 141 ? 8.517 44.839 37.524 1.00 14.50 120 LEU A N 1
ATOM 784 C CA . LEU A 1 141 ? 8.434 46.096 38.268 1.00 16.48 120 LEU A CA 1
ATOM 785 C C . LEU A 1 141 ? 7.548 47.135 37.603 1.00 17.29 120 LEU A C 1
ATOM 786 O O . LEU A 1 141 ? 6.922 47.957 38.308 1.00 20.57 120 LEU A O 1
ATOM 791 N N . ARG A 1 142 ? 7.425 47.064 36.278 1.00 17.11 121 ARG A N 1
ATOM 792 C CA . ARG A 1 142 ? 6.497 47.936 35.515 1.00 15.95 121 ARG A CA 1
ATOM 793 C C . ARG A 1 142 ? 5.034 47.499 35.570 1.00 16.11 121 ARG A C 1
ATOM 794 O O . ARG A 1 142 ? 4.138 48.228 35.101 1.00 21.88 121 ARG A O 1
ATOM 802 N N . GLY A 1 143 ? 4.775 46.304 36.096 1.00 17.45 122 GLY A N 1
ATOM 803 C CA . GLY A 1 143 ? 3.427 45.806 36.279 1.00 19.14 122 GLY A CA 1
ATOM 804 C C . GLY A 1 143 ? 2.945 44.803 35.251 1.00 18.42 122 GLY A C 1
ATOM 805 O O . GLY A 1 143 ? 1.719 44.592 35.121 1.00 20.96 122 GLY A O 1
ATOM 806 N N . VAL A 1 144 ? 3.873 44.150 34.526 1.00 16.67 123 VAL A N 1
ATOM 807 C CA . VAL A 1 144 ? 3.471 43.034 33.658 1.00 15.49 123 VAL A CA 1
ATOM 808 C C . VAL A 1 144 ? 3.105 41.867 34.592 1.00 16.91 123 VAL A C 1
ATOM 809 O O . VAL A 1 144 ? 3.908 41.446 35.420 1.00 15.80 123 VAL A O 1
ATOM 813 N N . LYS A 1 145 ? 1.891 41.349 34.452 1.00 16.24 124 LYS A N 1
ATOM 814 C CA . LYS A 1 145 ? 1.341 40.410 35.436 1.00 20.53 124 LYS A CA 1
ATOM 815 C C . LYS A 1 145 ? 1.943 39.023 35.324 1.00 17.57 124 LYS A C 1
ATOM 816 O O . LYS A 1 145 ? 2.089 38.339 36.335 1.00 19.90 124 LYS A O 1
ATOM 820 N N . ASP A 1 146 ? 2.307 38.627 34.097 1.00 16.22 125 ASP A N 1
ATOM 821 C CA . ASP A 1 146 ? 2.885 37.304 33.858 1.00 14.85 125 ASP A CA 1
ATOM 822 C C . ASP A 1 146 ? 4.096 37.450 32.926 1.00 16.05 125 ASP A C 1
ATOM 823 O O . ASP A 1 146 ? 3.983 37.210 31.742 1.00 18.31 125 ASP A O 1
ATOM 828 N N . ALA A 1 147 ? 5.227 37.860 33.496 1.00 14.91 126 ALA A N 1
ATOM 829 C CA . ALA A 1 147 ? 6.528 37.933 32.804 1.00 13.39 126 ALA A CA 1
ATOM 830 C C . ALA A 1 147 ? 7.429 36.823 33.331 1.00 14.15 126 ALA A C 1
ATOM 831 O O . ALA A 1 147 ? 7.632 36.722 34.544 1.00 17.69 126 ALA A O 1
ATOM 833 N N . ARG A 1 148 ? 8.009 36.033 32.413 1.00 13.33 127 ARG A N 1
ATOM 834 C CA . ARG A 1 148 ? 8.831 34.874 32.732 1.00 13.98 127 ARG A CA 1
ATOM 835 C C . ARG A 1 148 ? 10.131 34.897 31.954 1.00 12.94 127 ARG A C 1
ATOM 836 O O . ARG A 1 148 ? 10.164 35.317 30.778 1.00 14.12 127 ARG A O 1
ATOM 844 N N . GLN A 1 149 ? 11.201 34.455 32.614 1.00 13.01 128 GLN A N 1
ATOM 845 C CA . GLN A 1 149 ? 12.497 34.270 31.967 1.00 12.64 128 GLN A CA 1
ATOM 846 C C . GLN A 1 149 ? 12.568 32.832 31.448 1.00 14.22 128 GLN A C 1
ATOM 847 O O . GLN A 1 149 ? 12.858 31.892 32.191 1.00 16.65 128 GLN A O 1
ATOM 853 N N . VAL A 1 150 ? 12.263 32.703 30.158 1.00 13.57 129 VAL A N 1
ATOM 854 C CA A VAL A 1 150 ? 12.303 31.412 29.515 0.50 13.34 129 VAL A CA 1
ATOM 855 C CA B VAL A 1 150 ? 12.074 31.424 29.457 0.50 14.23 129 VAL A CA 1
ATOM 856 C C . VAL A 1 150 ? 12.525 31.604 28.013 1.00 12.37 129 VAL A C 1
ATOM 857 O O . VAL A 1 150 ? 12.120 32.599 27.410 1.00 13.94 129 VAL A O 1
ATOM 864 N N . ASN A 1 151 ? 13.266 30.647 27.467 1.00 12.71 130 ASN A N 1
ATOM 865 C CA . ASN A 1 151 ? 13.562 30.589 26.035 1.00 12.23 130 ASN A CA 1
ATOM 866 C C . ASN A 1 151 ? 12.361 29.958 25.325 1.00 12.07 130 ASN A C 1
ATOM 867 O O . ASN A 1 151 ? 11.914 28.885 25.724 1.00 13.83 130 ASN A O 1
ATOM 872 N N . LEU A 1 152 ? 11.854 30.609 24.264 1.00 12.10 131 LEU A N 1
ATOM 873 C CA . LEU A 1 152 ? 10.756 30.082 23.472 1.00 11.69 131 LEU A CA 1
ATOM 874 C C . LEU A 1 152 ? 10.920 28.601 23.119 1.00 11.85 131 LEU A C 1
ATOM 875 O O . LEU A 1 152 ? 9.940 27.850 23.115 1.00 13.28 131 LEU A O 1
ATOM 880 N N . PHE A 1 153 ? 12.164 28.202 22.809 1.00 11.60 132 PHE A N 1
ATOM 881 C CA . PHE A 1 153 ? 12.450 26.866 22.308 1.00 12.04 132 PHE A CA 1
ATOM 882 C C . PHE A 1 153 ? 12.642 25.797 23.394 1.00 13.07 132 PHE A C 1
ATOM 883 O O . PHE A 1 153 ? 12.797 24.606 23.072 1.00 16.02 132 PHE A O 1
ATOM 891 N N . ASP A 1 154 ? 12.581 26.206 24.654 1.00 15.13 133 ASP A N 1
ATOM 892 C CA . ASP A 1 154 ? 12.796 25.292 25.788 1.00 15.88 133 ASP A CA 1
ATOM 893 C C . ASP A 1 154 ? 11.757 24.177 25.699 1.00 16.97 133 ASP A C 1
ATOM 894 O O . ASP A 1 154 ? 10.565 24.455 25.631 1.00 17.14 133 ASP A O 1
ATOM 899 N N . GLU A 1 155 ? 12.216 22.915 25.703 1.00 19.03 134 GLU A N 1
ATOM 900 C CA . GLU A 1 155 ? 11.310 21.770 25.642 1.00 19.94 134 GLU A CA 1
ATOM 901 C C . GLU A 1 155 ? 10.348 21.744 26.820 1.00 19.46 134 GLU A C 1
ATOM 902 O O . GLU A 1 155 ? 9.281 21.138 26.726 1.00 25.41 134 GLU A O 1
ATOM 908 N N . ARG A 1 156 ? 10.750 22.348 27.950 1.00 17.26 135 ARG A N 1
ATOM 909 C CA . ARG A 1 156 ? 9.909 22.399 29.148 1.00 20.98 135 ARG A CA 1
ATOM 910 C C . ARG A 1 156 ? 8.867 23.522 29.141 1.00 22.20 135 ARG A C 1
ATOM 911 O O . ARG A 1 156 ? 8.010 23.545 30.004 1.00 25.25 135 ARG A O 1
ATOM 919 N N . PHE A 1 157 ? 8.954 24.470 28.204 1.00 18.73 136 PHE A N 1
ATOM 920 C CA . PHE A 1 157 ? 7.989 25.573 28.113 1.00 15.49 136 PHE A CA 1
ATOM 921 C C . PHE A 1 157 ? 6.745 25.044 27.410 1.00 16.05 136 PHE A C 1
ATOM 922 O O . PHE A 1 157 ? 6.771 24.729 26.203 1.00 17.25 136 PHE A O 1
ATOM 930 N N . ALA A 1 158 ? 5.661 24.942 28.166 1.00 17.78 137 ALA A N 1
ATOM 931 C CA . ALA A 1 158 ? 4.434 24.314 27.684 1.00 16.51 137 ALA A CA 1
ATOM 932 C C . ALA A 1 158 ? 3.283 25.125 28.211 1.00 17.13 137 ALA A C 1
ATOM 933 O O . ALA A 1 158 ? 3.141 25.291 29.428 1.00 18.46 137 ALA A O 1
ATOM 935 N N . ALA A 1 159 ? 2.511 25.647 27.277 1.00 16.51 138 ALA A N 1
ATOM 936 C CA . ALA A 1 159 ? 1.340 26.489 27.505 1.00 16.70 138 ALA A CA 1
ATOM 937 C C . ALA A 1 159 ? 0.712 26.674 26.140 1.00 18.29 138 ALA A C 1
ATOM 938 O O . ALA A 1 159 ? 1.372 26.429 25.136 1.00 18.88 138 ALA A O 1
ATOM 940 N N . THR A 1 160 ? -0.559 27.058 26.084 1.00 16.20 139 THR A N 1
ATOM 941 C CA . THR A 1 160 ? -1.201 27.248 24.778 1.00 15.09 139 THR A CA 1
ATOM 942 C C . THR A 1 160 ? -1.850 28.626 24.672 1.00 14.61 139 THR A C 1
ATOM 943 O O . THR A 1 160 ? -2.218 29.248 25.668 1.00 15.59 139 THR A O 1
ATOM 947 N N . PHE A 1 161 ? -1.919 29.095 23.429 1.00 13.48 140 PHE A N 1
ATOM 948 C CA . PHE A 1 161 ? -2.256 30.465 23.123 1.00 12.90 140 PHE A CA 1
ATOM 949 C C . PHE A 1 161 ? -3.145 30.569 21.905 1.00 13.48 140 PHE A C 1
ATOM 950 O O . PHE A 1 161 ? -3.012 29.812 20.954 1.00 14.51 140 PHE A O 1
ATOM 958 N N . ASP A 1 162 ? -4.030 31.564 21.947 1.00 15.97 141 ASP A N 1
ATOM 959 C CA . ASP A 1 162 ? -4.813 31.958 20.777 1.00 16.12 141 ASP A CA 1
ATOM 960 C C . ASP A 1 162 ? -4.044 32.856 19.817 1.00 16.02 141 ASP A C 1
ATOM 961 O O . ASP A 1 162 ? -4.265 32.788 18.608 1.00 18.27 141 ASP A O 1
ATOM 966 N N . THR A 1 163 ? -3.162 33.691 20.358 1.00 15.43 142 THR A N 1
ATOM 967 C CA . THR A 1 163 ? -2.326 34.589 19.532 1.00 13.51 142 THR A CA 1
ATOM 968 C C . THR A 1 163 ? -0.900 34.549 20.071 1.00 12.72 142 THR A C 1
ATOM 969 O O . THR A 1 163 ? -0.687 34.674 21.282 1.00 13.71 142 THR A O 1
ATOM 973 N N . ILE A 1 164 ? 0.047 34.346 19.166 1.00 13.79 143 ILE A N 1
ATOM 974 C CA . ILE A 1 164 ? 1.477 34.423 19.480 1.00 13.49 143 ILE A CA 1
ATOM 975 C C . ILE A 1 164 ? 2.056 35.625 18.731 1.00 11.84 143 ILE A C 1
ATOM 976 O O . ILE A 1 164 ? 1.970 35.692 17.505 1.00 13.56 143 ILE A O 1
ATOM 981 N N . LEU A 1 165 ? 2.605 36.582 19.487 1.00 11.63 144 LEU A N 1
ATOM 982 C CA . LEU A 1 165 ? 3.141 37.827 18.922 1.00 12.72 144 LEU A CA 1
ATOM 983 C C . LEU A 1 165 ? 4.652 37.768 18.847 1.00 13.81 144 LEU A C 1
ATOM 984 O O . LEU A 1 165 ? 5.313 37.564 19.854 1.00 15.16 144 LEU A O 1
ATOM 1002 N N . LEU A 1 167 ? 7.129 40.362 17.416 1.00 15.63 146 LEU A N 1
ATOM 1003 C CA . LEU A 1 167 ? 7.198 41.732 16.884 1.00 16.11 146 LEU A CA 1
ATOM 1004 C C . LEU A 1 167 ? 8.580 42.366 17.056 1.00 20.08 146 LEU A C 1
ATOM 1005 O O . LEU A 1 167 ? 9.345 41.949 17.904 1.00 28.43 146 LEU A O 1
ATOM 1023 N N . ASN A 1 169 ? 10.899 42.926 14.218 1.00 17.76 148 ASN A N 1
ATOM 1024 C CA . ASN A 1 169 ? 11.568 41.858 13.506 1.00 17.35 148 ASN A CA 1
ATOM 1025 C C . ASN A 1 169 ? 11.417 40.551 14.260 1.00 16.62 148 ASN A C 1
ATOM 1026 O O . ASN A 1 169 ? 12.393 39.956 14.749 1.00 16.23 148 ASN A O 1
ATOM 1031 N N . GLY A 1 170 ? 10.163 40.108 14.343 1.00 17.56 149 GLY A N 1
ATOM 1032 C CA . GLY A 1 170 ? 9.798 38.913 15.050 1.00 19.49 149 GLY A CA 1
ATOM 1033 C C . GLY A 1 170 ? 10.440 37.650 14.561 1.00 17.73 149 GLY A C 1
ATOM 1034 O O . GLY A 1 170 ? 10.611 36.718 15.324 1.00 20.26 149 GLY A O 1
ATOM 1035 N N . SER A 1 171 ? 10.843 37.623 13.292 1.00 15.40 150 SER A N 1
ATOM 1036 C CA . SER A 1 171 ? 11.571 36.492 12.769 1.00 15.89 150 SER A CA 1
ATOM 1037 C C . SER A 1 171 ? 12.946 36.311 13.417 1.00 13.19 150 SER A C 1
ATOM 1038 O O . SER A 1 171 ? 13.519 35.236 13.357 1.00 14.73 150 SER A O 1
ATOM 1041 N N . GLY A 1 172 ? 13.480 37.375 14.002 1.00 12.84 151 GLY A N 1
ATOM 1042 C CA . GLY A 1 172 ? 14.829 37.380 14.499 1.00 13.63 151 GLY A CA 1
ATOM 1043 C C . GLY A 1 172 ? 15.240 36.200 15.323 1.00 11.51 151 GLY A C 1
ATOM 1044 O O . GLY A 1 172 ? 16.294 35.593 15.077 1.00 14.12 151 GLY A O 1
ATOM 1045 N N . ILE A 1 173 ? 14.372 35.855 16.280 1.00 12.27 152 ILE A N 1
ATOM 1046 C CA A ILE A 1 173 ? 14.554 34.783 17.261 0.50 11.58 152 ILE A CA 1
ATOM 1047 C CA B ILE A 1 173 ? 14.771 34.816 17.229 0.50 17.26 152 ILE A CA 1
ATOM 1048 C C . ILE A 1 173 ? 14.833 33.423 16.615 1.00 15.68 152 ILE A C 1
ATOM 1049 O O . ILE A 1 173 ? 15.501 32.561 17.191 1.00 18.93 152 ILE A O 1
ATOM 1058 N N . ILE A 1 174 ? 14.271 33.231 15.421 1.00 13.79 153 ILE A N 1
ATOM 1059 C CA . ILE A 1 174 ? 14.468 31.964 14.673 1.00 13.18 153 ILE A CA 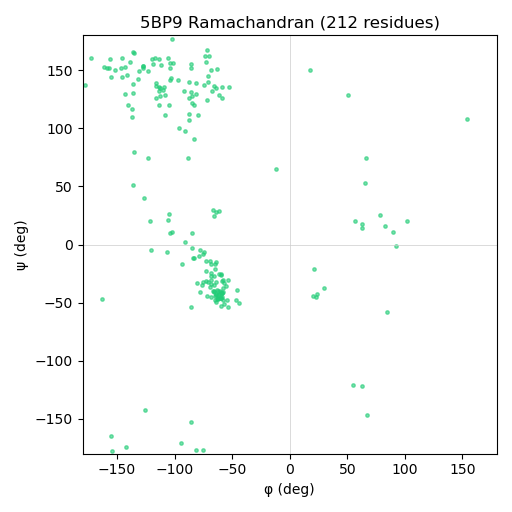1
ATOM 1060 C C . ILE A 1 174 ? 15.951 31.775 14.279 1.00 15.87 153 ILE A C 1
ATOM 1061 O O . ILE A 1 174 ? 16.455 30.634 14.201 1.00 15.35 153 ILE A O 1
ATOM 1066 N N . GLY A 1 175 ? 16.650 32.882 14.030 1.00 14.19 154 GLY A N 1
ATOM 1067 C CA . GLY A 1 175 ? 18.104 32.882 13.826 1.00 14.27 154 GLY A CA 1
ATOM 1068 C C . GLY A 1 175 ? 18.565 32.564 12.420 1.00 14.60 154 GLY A C 1
ATOM 1069 O O . GLY A 1 175 ? 19.286 33.351 11.796 1.00 15.81 154 GLY A O 1
ATOM 1070 N N . ARG A 1 176 ? 18.169 31.387 11.932 1.00 13.23 155 ARG A N 1
ATOM 1071 C CA A ARG A 1 176 ? 18.601 30.882 10.631 0.50 14.75 155 ARG A CA 1
ATOM 1072 C CA B ARG A 1 176 ? 18.606 30.848 10.641 0.50 14.18 155 ARG A CA 1
ATOM 1073 C C . ARG A 1 176 ? 17.480 30.050 10.006 1.00 13.44 155 ARG A C 1
ATOM 1074 O O . ARG A 1 176 ? 16.643 29.496 10.698 1.00 13.55 155 ARG A O 1
ATOM 1089 N N . LEU A 1 177 ? 17.463 29.991 8.684 1.00 15.56 156 LEU A N 1
ATOM 1090 C CA . LEU A 1 177 ? 16.445 29.200 7.979 1.00 13.43 156 LEU A CA 1
ATOM 1091 C C . LEU A 1 177 ? 16.469 27.723 8.370 1.00 13.52 156 LEU A C 1
ATOM 1092 O O . LEU A 1 177 ? 15.426 27.089 8.383 1.00 14.74 156 LEU A O 1
ATOM 1097 N N . GLU A 1 178 ? 17.641 27.186 8.703 1.00 14.67 157 GLU A N 1
ATOM 1098 C CA . GLU A 1 178 ? 17.700 25.765 9.140 1.00 16.37 157 GLU A CA 1
ATOM 1099 C C . GLU A 1 178 ? 16.936 25.497 10.441 1.00 14.29 157 GLU A C 1
ATOM 1100 O O . GLU A 1 178 ? 16.671 24.341 10.792 1.00 15.52 157 GLU A O 1
ATOM 1106 N N . ASN A 1 179 ? 16.593 26.560 11.178 1.00 13.37 158 ASN A N 1
ATOM 1107 C CA . ASN A 1 179 ? 15.742 26.434 12.374 1.00 12.17 158 ASN A CA 1
ATOM 1108 C C . ASN A 1 179 ? 14.243 26.529 12.114 1.00 11.86 158 ASN A C 1
ATOM 1109 O O . ASN A 1 179 ? 13.461 26.461 13.049 1.00 12.56 158 ASN A O 1
ATOM 1122 N N . PRO A 1 181 ? 12.114 24.293 10.752 1.00 13.73 160 PRO A N 1
ATOM 1123 C CA . PRO A 1 181 ? 11.345 23.126 11.224 1.00 13.32 160 PRO A CA 1
ATOM 1124 C C . PRO A 1 181 ? 11.155 23.124 12.763 1.00 12.64 160 PRO A C 1
ATOM 1125 O O . PRO A 1 181 ? 10.043 22.884 13.245 1.00 13.73 160 PRO A O 1
ATOM 1129 N N . LEU A 1 182 ? 12.213 23.423 13.522 1.00 12.91 161 LEU A N 1
ATOM 1130 C CA . LEU A 1 182 ? 12.118 23.505 14.985 1.00 14.55 161 LEU A CA 1
ATOM 1131 C C . LEU A 1 182 ? 11.102 24.549 15.390 1.00 13.26 161 LEU A C 1
ATOM 1132 O O . LEU A 1 182 ? 10.282 24.318 16.278 1.00 14.76 161 LEU A O 1
ATOM 1137 N N . PHE A 1 183 ? 11.171 25.711 14.735 1.00 12.50 162 PHE A N 1
ATOM 1138 C CA . PHE A 1 183 ? 10.240 26.789 15.041 1.00 12.43 162 PHE A CA 1
ATOM 1139 C C . PHE A 1 183 ? 8.780 26.341 14.859 1.00 12.20 162 PHE A C 1
ATOM 1140 O O . PHE A 1 183 ? 7.950 26.532 15.753 1.00 12.42 162 PHE A O 1
ATOM 1148 N N . PHE A 1 184 ? 8.461 25.763 13.693 1.00 11.58 163 PHE A N 1
ATOM 1149 C CA . PHE A 1 184 ? 7.091 25.367 13.429 1.00 12.53 163 PHE A CA 1
ATOM 1150 C C . PHE A 1 184 ? 6.634 24.200 14.301 1.00 11.61 163 PHE A C 1
ATOM 1151 O O . PHE A 1 184 ? 5.469 24.139 14.682 1.00 14.18 163 PHE A O 1
ATOM 1159 N N . ARG A 1 185 ? 7.556 23.310 14.676 1.00 11.62 164 ARG A N 1
ATOM 1160 C CA . ARG A 1 185 ? 7.224 22.269 15.661 1.00 13.69 164 ARG A CA 1
ATOM 1161 C C . ARG A 1 185 ? 6.829 22.879 16.995 1.00 13.06 164 ARG A C 1
ATOM 1162 O O . ARG A 1 185 ? 5.854 22.441 17.604 1.00 15.10 164 ARG A O 1
ATOM 1170 N N . LYS A 1 186 ? 7.559 23.898 17.432 1.00 12.58 165 LYS A N 1
ATOM 1171 C CA . LYS A 1 186 ? 7.228 24.550 18.689 1.00 12.45 165 LYS A CA 1
ATOM 1172 C C . LYS A 1 186 ? 5.884 25.278 18.583 1.00 14.00 165 LYS A C 1
ATOM 1173 O O . LYS A 1 186 ? 5.069 25.249 19.508 1.00 14.59 165 LYS A O 1
ATOM 1187 N N . LYS A 1 188 ? 3.320 24.499 16.710 1.00 13.87 167 LYS A N 1
ATOM 1188 C CA . LYS A 1 188 ? 2.269 23.491 16.813 1.00 15.30 167 LYS A CA 1
ATOM 1189 C C . LYS A 1 188 ? 1.945 23.144 18.275 1.00 15.24 167 LYS A C 1
ATOM 1190 O O . LYS A 1 188 ? 0.771 22.908 18.590 1.00 20.91 167 LYS A O 1
ATOM 1194 N N . GLN A 1 189 ? 2.966 23.090 19.146 1.00 14.34 168 GLN A N 1
ATOM 1195 C CA . GLN A 1 189 ? 2.749 22.781 20.564 1.00 15.71 168 GLN A CA 1
ATOM 1196 C C . GLN A 1 189 ? 2.061 23.916 21.317 1.00 15.36 168 GLN A C 1
ATOM 1197 O O . GLN A 1 189 ? 1.356 23.688 22.290 1.00 18.52 168 GLN A O 1
ATOM 1203 N N . LEU A 1 190 ? 2.332 25.152 20.896 1.00 12.95 169 LEU A N 1
ATOM 1204 C CA . LEU A 1 190 ? 1.869 26.339 21.608 1.00 14.73 169 LEU A CA 1
ATOM 1205 C C . LEU A 1 190 ? 0.547 26.932 21.141 1.00 15.21 169 LEU A C 1
ATOM 1206 O O . LEU A 1 190 ? -0.047 27.735 21.870 1.00 15.68 169 LEU A O 1
ATOM 1211 N N . LEU A 1 191 ? 0.091 26.563 19.948 1.00 17.11 170 LEU A N 1
ATOM 1212 C CA . LEU A 1 191 ? -1.117 27.161 19.395 1.00 15.30 170 LEU A CA 1
ATOM 1213 C C . LEU A 1 191 ? -2.378 26.386 19.723 1.00 16.16 170 LEU A C 1
ATOM 1214 O O . LEU A 1 191 ? -2.436 25.161 19.530 1.00 20.72 170 LEU A O 1
ATOM 1219 N N . ARG A 1 192 ? -3.384 27.117 20.185 1.00 15.65 171 ARG A N 1
ATOM 1220 C CA . ARG A 1 192 ? -4.733 26.554 20.323 1.00 16.75 171 ARG A CA 1
ATOM 1221 C C . ARG A 1 192 ? -5.368 26.395 18.952 1.00 19.12 171 ARG A C 1
ATOM 1222 O O . ARG A 1 192 ? -4.941 27.035 17.982 1.00 20.37 171 ARG A O 1
ATOM 1230 N N . PRO A 1 193 ? -6.424 25.565 18.863 1.00 23.11 172 PRO A N 1
ATOM 1231 C CA . PRO A 1 193 ? -7.192 25.500 17.610 1.00 21.33 172 PRO A CA 1
ATOM 1232 C C . PRO A 1 193 ? -7.653 26.877 17.151 1.00 21.17 172 PRO A C 1
ATOM 1233 O O . PRO A 1 193 ? -8.072 27.703 17.978 1.00 23.05 172 PRO A O 1
ATOM 1237 N N . ASP A 1 194 ? -7.495 27.128 15.856 1.00 23.03 173 ASP A N 1
ATOM 1238 C CA . ASP A 1 194 ? -7.771 28.435 15.230 1.00 28.60 173 ASP A CA 1
ATOM 1239 C C . ASP A 1 194 ? -6.896 29.586 15.723 1.00 22.68 173 ASP A C 1
ATOM 1240 O O . ASP A 1 194 ? -7.199 30.754 15.444 1.00 24.19 173 ASP A O 1
ATOM 1245 N N . GLY A 1 195 ? -5.805 29.253 16.422 1.00 19.35 174 GLY A N 1
ATOM 1246 C CA . GLY A 1 195 ? -4.845 30.254 16.862 1.00 19.67 174 GLY A CA 1
ATOM 1247 C C . GLY A 1 195 ? -4.031 30.802 15.713 1.00 20.34 174 GLY A C 1
ATOM 1248 O O . GLY A 1 195 ? -4.033 30.242 14.617 1.00 21.31 174 GLY A O 1
ATOM 1249 N N . CYS A 1 196 ? -3.319 31.894 15.962 1.00 17.60 175 CYS A N 1
ATOM 1250 C CA . CYS A 1 196 ? -2.438 32.442 14.935 1.00 16.71 175 CYS A CA 1
ATOM 1251 C C . CYS A 1 196 ? -1.186 33.055 15.528 1.00 14.53 175 CYS A C 1
ATOM 1252 O O . CYS A 1 196 ? -1.127 33.366 16.725 1.00 15.04 175 CYS A O 1
ATOM 1255 N N . ILE A 1 197 ? -0.189 33.189 14.664 1.00 13.82 176 ILE A N 1
ATOM 1256 C CA . ILE A 1 197 ? 1.049 33.899 14.973 1.00 13.75 176 ILE A CA 1
ATOM 1257 C C . ILE A 1 197 ? 1.011 35.173 14.136 1.00 11.66 176 ILE A C 1
ATOM 1258 O O . ILE A 1 197 ? 0.744 35.108 12.926 1.00 14.00 176 ILE A O 1
ATOM 1263 N N . LEU A 1 198 ? 1.307 36.299 14.773 1.00 12.48 177 LEU A N 1
ATOM 1264 C CA . LEU A 1 198 ? 1.466 37.586 14.086 1.00 12.96 177 LEU A CA 1
ATOM 1265 C C . LEU A 1 198 ? 2.940 37.958 14.181 1.00 13.23 177 LEU A C 1
ATOM 1266 O O . LEU A 1 198 ? 3.486 38.112 15.280 1.00 13.68 177 LEU A O 1
ATOM 1279 N N . ASP A 1 200 ? 6.231 40.261 12.299 1.00 13.02 179 ASP A N 1
ATOM 1280 C CA . ASP A 1 200 ? 6.741 41.229 11.345 1.00 14.39 179 ASP A CA 1
ATOM 1281 C C . ASP A 1 200 ? 8.186 40.890 10.974 1.00 13.56 179 ASP A C 1
ATOM 1282 O O . ASP A 1 200 ? 8.931 40.302 11.750 1.00 14.19 179 ASP A O 1
ATOM 1287 N N . SER A 1 201 ? 8.549 41.245 9.754 1.00 13.44 180 SER A N 1
ATOM 1288 C CA . SER A 1 201 ? 9.950 41.190 9.322 1.00 12.97 180 SER A CA 1
ATOM 1289 C C . SER A 1 201 ? 10.172 42.173 8.176 1.00 14.93 180 SER A C 1
ATOM 1290 O O . SER A 1 201 ? 9.345 43.037 7.909 1.00 15.23 180 SER A O 1
ATOM 1293 N N . SER A 1 202 ? 11.294 42.001 7.497 1.00 14.78 181 SER A N 1
ATOM 1294 C CA . SER A 1 202 ? 11.760 42.910 6.440 1.00 16.68 181 SER A CA 1
ATOM 1295 C C . SER A 1 202 ? 12.467 42.110 5.367 1.00 15.07 181 SER A C 1
ATOM 1296 O O . SER A 1 202 ? 13.144 41.134 5.686 1.00 15.42 181 SER A O 1
ATOM 1299 N N . ASP A 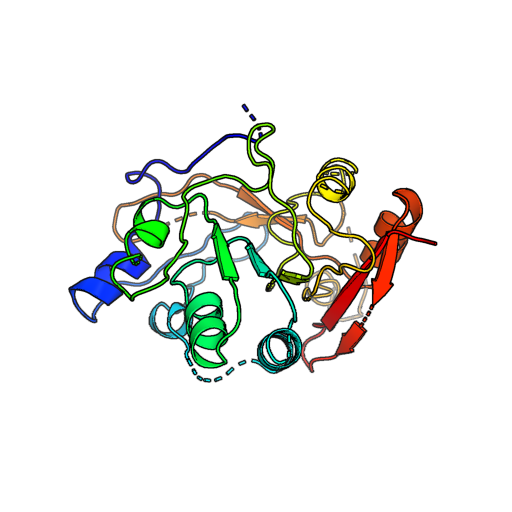1 203 ? 12.307 42.519 4.100 1.00 15.06 182 ASP A N 1
ATOM 1300 C CA . ASP A 1 203 ? 13.157 42.021 3.005 1.00 15.68 182 ASP A CA 1
ATOM 1301 C C . ASP A 1 203 ? 14.394 42.892 2.895 1.00 15.26 182 ASP A C 1
ATOM 1302 O O . ASP A 1 203 ? 14.304 44.030 2.440 1.00 17.13 182 ASP A O 1
ATOM 1307 N N . LEU A 1 204 ? 15.543 42.373 3.311 1.00 14.85 183 LEU A N 1
ATOM 1308 C CA . LEU A 1 204 ? 16.796 43.144 3.286 1.00 15.29 183 LEU A CA 1
ATOM 1309 C C . LEU A 1 204 ? 17.543 43.117 1.967 1.00 15.23 183 LEU A C 1
ATOM 1310 O O . LEU A 1 204 ? 18.652 43.619 1.913 1.00 15.66 183 LEU A O 1
ATOM 1315 N N . ARG A 1 205 ? 16.937 42.582 0.900 1.00 15.21 184 ARG A N 1
ATOM 1316 C CA A ARG A 1 205 ? 17.645 42.433 -0.372 0.50 16.84 184 ARG A CA 1
ATOM 1317 C CA B ARG A 1 205 ? 17.658 42.431 -0.358 0.50 16.69 184 ARG A CA 1
ATOM 1318 C C . ARG A 1 205 ? 18.302 43.736 -0.812 1.00 17.45 184 ARG A C 1
ATOM 1319 O O . ARG A 1 205 ? 19.437 43.728 -1.268 1.00 19.33 184 ARG A O 1
ATOM 1334 N N . TYR A 1 206 ? 17.579 44.845 -0.670 1.00 17.29 185 TYR A N 1
ATOM 1335 C CA . TYR A 1 206 ? 18.060 46.163 -1.121 1.00 19.61 185 TYR A CA 1
ATOM 1336 C C . TYR A 1 206 ? 19.443 46.544 -0.550 1.00 21.81 185 TYR A C 1
ATOM 1337 O O . TYR A 1 206 ? 20.207 47.293 -1.197 1.00 21.81 185 TYR A O 1
ATOM 1346 N N . LEU A 1 207 ? 19.756 46.060 0.660 1.00 18.63 186 LEU A N 1
ATOM 1347 C CA . LEU A 1 207 ? 21.061 46.325 1.300 1.00 18.88 186 LEU A CA 1
ATOM 1348 C C . LEU A 1 207 ? 22.240 45.572 0.670 1.00 22.88 186 LEU A C 1
ATOM 1349 O O . LEU A 1 207 ? 23.393 45.997 0.791 1.00 28.89 186 LEU A O 1
ATOM 1354 N N . PHE A 1 208 ? 21.945 44.470 -0.004 1.00 18.97 187 PHE A N 1
ATOM 1355 C CA . PHE A 1 208 ? 22.943 43.590 -0.573 1.00 21.30 187 PHE A CA 1
ATOM 1356 C C . PHE A 1 208 ? 23.141 43.747 -2.061 1.00 26.81 187 PHE A C 1
ATOM 1357 O O . PHE A 1 208 ? 23.814 42.923 -2.683 1.00 29.29 187 PHE A O 1
ATOM 1365 N N . GLU A 1 209 ? 22.561 44.792 -2.626 1.00 19.74 188 GLU A N 1
ATOM 1366 C CA . GLU A 1 209 ? 22.680 45.061 -4.060 1.00 21.67 188 GLU A CA 1
ATOM 1367 C C . GLU A 1 209 ? 23.649 46.197 -4.336 1.00 22.31 188 GLU A C 1
ATOM 1368 O O . GLU A 1 209 ? 23.822 47.103 -3.513 1.00 22.71 188 GLU A O 1
ATOM 1374 N N . ASP A 1 210 ? 24.266 46.147 -5.515 1.00 18.88 189 ASP A N 1
ATOM 1375 C CA . ASP A 1 210 ? 25.105 47.250 -5.991 1.00 21.80 189 ASP A CA 1
ATOM 1376 C C . ASP A 1 210 ? 24.216 48.365 -6.598 1.00 21.01 189 ASP A C 1
ATOM 1377 O O . ASP A 1 210 ? 22.987 48.272 -6.544 1.00 20.61 189 ASP A O 1
ATOM 1382 N N . GLU A 1 211 ? 24.825 49.420 -7.147 1.00 21.28 190 GLU A N 1
ATOM 1383 C CA . GLU A 1 211 ? 24.057 50.567 -7.674 1.00 21.31 190 GLU A CA 1
ATOM 1384 C C . GLU A 1 211 ? 23.073 50.186 -8.746 1.00 22.01 190 GLU A C 1
ATOM 1385 O O . GLU A 1 211 ? 22.051 50.869 -8.927 1.00 25.10 190 GLU A O 1
ATOM 1391 N N . ASP A 1 212 ? 23.411 49.145 -9.507 1.00 20.52 191 ASP A N 1
ATOM 1392 C CA . ASP A 1 212 ? 22.541 48.701 -10.591 1.00 20.43 191 ASP A CA 1
ATOM 1393 C C . ASP A 1 212 ? 21.529 47.632 -10.176 1.00 21.24 191 ASP A C 1
ATOM 1394 O O . ASP A 1 212 ? 20.733 47.167 -10.998 1.00 21.00 191 ASP A O 1
ATOM 1399 N N . GLY A 1 213 ? 21.510 47.268 -8.901 1.00 18.27 192 GLY A N 1
ATOM 1400 C CA . GLY A 1 213 ? 20.560 46.264 -8.416 1.00 18.43 192 GLY A CA 1
ATOM 1401 C C . GLY A 1 213 ? 21.074 44.834 -8.411 1.00 16.92 192 GLY A C 1
ATOM 1402 O O . GLY A 1 213 ? 20.343 43.920 -7.991 1.00 19.40 192 GLY A O 1
ATOM 1403 N N . SER A 1 214 ? 22.316 44.628 -8.859 1.00 18.08 193 SER A N 1
ATOM 1404 C CA . SER A 1 214 ? 22.891 43.308 -8.937 1.00 19.90 193 SER A CA 1
ATOM 1405 C C . SER A 1 214 ? 23.247 42.824 -7.552 1.00 25.59 193 SER A C 1
ATOM 1406 O O . SER A 1 214 ? 23.782 43.557 -6.750 1.00 22.16 193 SER A O 1
ATOM 1409 N N . PHE A 1 215 ? 22.924 41.563 -7.320 1.00 31.85 194 PHE A N 1
ATOM 1410 C CA . PHE A 1 215 ? 22.965 40.952 -6.020 1.00 34.42 194 PHE A CA 1
ATOM 1411 C C . PHE A 1 215 ? 24.362 40.419 -5.695 1.00 50.64 194 PHE A C 1
ATOM 1412 O O . PHE A 1 215 ? 25.053 40.964 -4.829 1.00 70.41 194 PHE A O 1
ATOM 1420 N N . ASP A 1 222 ? 24.688 31.304 1.921 1.00 41.02 201 ASP A N 1
ATOM 1421 C CA . ASP A 1 222 ? 23.698 31.624 2.952 1.00 28.20 201 ASP A CA 1
ATOM 1422 C C . ASP A 1 222 ? 22.703 32.713 2.490 1.00 25.75 201 ASP A C 1
ATOM 1423 O O . ASP A 1 222 ? 23.058 33.608 1.714 1.00 36.84 201 ASP A O 1
ATOM 1425 N N . TYR A 1 223 ? 21.490 32.640 3.014 1.00 17.96 202 TYR A N 1
ATOM 1426 C CA . TYR A 1 223 ? 20.415 33.572 2.713 1.00 17.11 202 TYR A CA 1
ATOM 1427 C C . TYR A 1 223 ? 20.800 34.952 3.254 1.00 15.34 202 TYR A C 1
ATOM 1428 O O . TYR A 1 223 ? 21.309 35.063 4.382 1.00 16.27 202 TYR A O 1
ATOM 1437 N N . TYR A 1 224 ? 20.569 35.996 2.458 1.00 15.09 203 TYR A N 1
ATOM 1438 C CA . TYR A 1 224 ? 21.038 37.332 2.804 1.00 13.94 203 TYR A CA 1
ATOM 1439 C C . TYR A 1 224 ? 20.439 37.890 4.117 1.00 14.54 203 TYR A C 1
ATOM 1440 O O . TYR A 1 224 ? 21.057 38.725 4.760 1.00 15.35 203 TYR A O 1
ATOM 1449 N N . GLY A 1 225 ? 19.255 37.420 4.501 1.00 13.17 204 GLY A N 1
ATOM 1450 C CA . GLY A 1 225 ? 18.612 37.847 5.745 1.00 13.94 204 GLY A CA 1
ATOM 1451 C C . GLY A 1 225 ? 19.176 37.198 7.006 1.00 12.38 204 GLY A C 1
ATOM 1452 O O . GLY A 1 225 ? 18.762 37.565 8.113 1.00 13.39 204 GLY A O 1
ATOM 1453 N N . GLU A 1 226 ? 20.108 36.251 6.858 1.00 12.47 205 GLU A N 1
ATOM 1454 C CA . GLU A 1 226 ? 20.781 35.623 8.015 1.00 13.11 205 GLU A CA 1
ATOM 1455 C C . GLU A 1 226 ? 21.941 36.528 8.468 1.00 14.04 205 GLU A C 1
ATOM 1456 O O . GLU A 1 226 ? 23.075 36.427 7.953 1.00 18.61 205 GLU A O 1
ATOM 1462 N N . ILE A 1 227 ? 21.616 37.426 9.397 1.00 13.90 206 ILE A N 1
ATOM 1463 C CA . ILE A 1 227 ? 22.523 38.455 9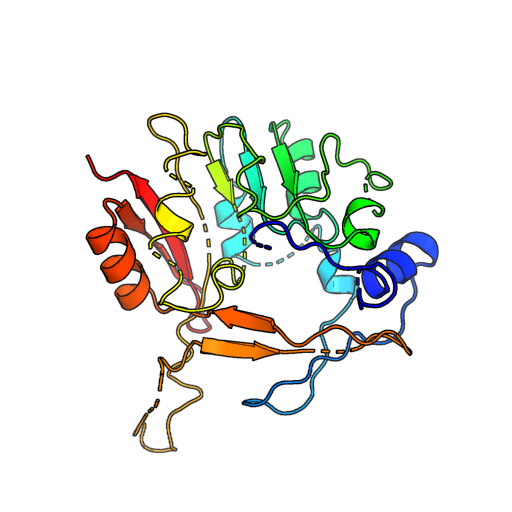.934 1.00 15.00 206 ILE A CA 1
ATOM 1464 C C . ILE A 1 227 ? 23.013 37.958 11.297 1.00 15.59 206 ILE A C 1
ATOM 1465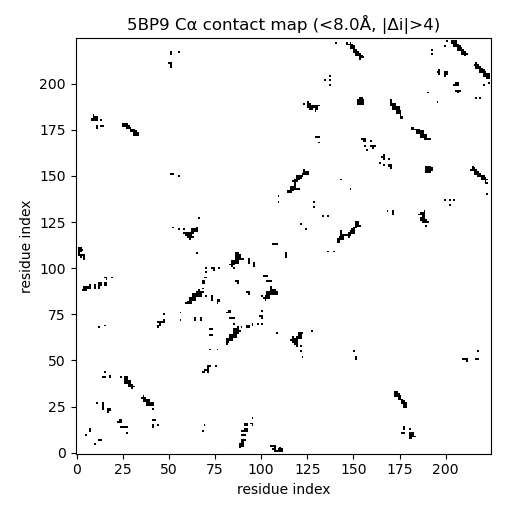 O O . ILE A 1 227 ? 22.367 37.155 11.952 1.00 19.22 206 ILE A O 1
ATOM 1470 N N . ASP A 1 228 ? 24.156 38.455 11.730 1.00 15.12 207 ASP A N 1
ATOM 1471 C CA . ASP A 1 228 ? 24.569 38.314 13.111 1.00 16.22 207 ASP A CA 1
ATOM 1472 C C . ASP A 1 228 ? 24.825 39.658 13.738 1.00 15.90 207 ASP A C 1
ATOM 1473 O O . ASP A 1 228 ? 25.225 40.624 13.074 1.00 17.55 207 ASP A O 1
ATOM 1478 N N . PHE A 1 229 ? 24.570 39.695 15.030 1.00 13.24 208 PHE A N 1
ATOM 1479 C CA . PHE A 1 229 ? 24.756 40.886 15.843 1.00 14.60 208 PHE A CA 1
ATOM 1480 C C . PHE A 1 229 ? 25.439 40.535 17.168 1.00 12.72 208 PHE A C 1
ATOM 1481 O O . PHE A 1 229 ? 25.478 39.395 17.581 1.00 14.65 208 PHE A O 1
ATOM 1489 N N . ARG A 1 230 ? 25.927 41.571 17.848 1.00 12.40 209 ARG A N 1
ATOM 1490 C CA . ARG A 1 230 ? 26.409 41.469 19.217 1.00 11.75 209 ARG A CA 1
ATOM 1491 C C . ARG A 1 230 ? 26.251 42.856 19.822 1.00 12.02 209 ARG A C 1
ATOM 1492 O O . ARG A 1 230 ? 26.462 43.842 19.144 1.00 13.19 209 ARG A O 1
ATOM 1508 N N . GLN A 1 232 ? 26.707 45.726 23.161 1.00 12.54 211 GLN A N 1
ATOM 1509 C CA . GLN A 1 232 ? 27.515 46.178 24.293 1.00 13.11 211 GLN A CA 1
ATOM 1510 C C . GLN A 1 232 ? 26.797 47.340 24.981 1.00 12.90 211 GLN A C 1
ATOM 1511 O O . GLN A 1 232 ? 26.284 48.208 24.308 1.00 13.22 211 GLN A O 1
ATOM 1517 N N . TYR A 1 233 ? 26.784 47.333 26.313 1.00 13.71 212 TYR A N 1
ATOM 1518 C CA . TYR A 1 233 ? 26.229 48.439 27.103 1.00 13.41 212 TYR A CA 1
ATOM 1519 C C . TYR A 1 233 ? 27.189 48.702 28.236 1.00 12.97 212 TYR A C 1
ATOM 1520 O O . TYR A 1 233 ? 27.415 47.817 29.055 1.00 14.49 212 TYR A O 1
ATOM 1529 N N . LYS A 1 234 ? 27.786 49.910 28.265 1.00 13.75 213 LYS A N 1
ATOM 1530 C CA . LYS A 1 234 ? 28.838 50.223 29.240 1.00 15.92 213 LYS A CA 1
ATOM 1531 C C . LYS A 1 234 ? 29.921 49.141 29.081 1.00 15.83 213 LYS A C 1
ATOM 1532 O O . LYS A 1 234 ? 30.414 48.981 27.968 1.00 20.08 213 LYS A O 1
ATOM 1538 N N . ASP A 1 235 ? 30.238 48.383 30.136 1.00 14.20 214 ASP A N 1
ATOM 1539 C CA . ASP A 1 235 ? 31.223 47.305 30.094 1.00 17.11 214 ASP A CA 1
ATOM 1540 C C . ASP A 1 235 ? 30.568 45.918 30.116 1.00 16.65 214 ASP A C 1
ATOM 1541 O O . ASP A 1 235 ? 31.198 44.917 30.494 1.00 17.94 214 ASP A O 1
ATOM 1546 N N . ILE A 1 236 ? 29.297 45.873 29.729 1.00 15.19 215 ILE A N 1
ATOM 1547 C CA A ILE A 1 236 ? 28.590 44.600 29.591 0.50 13.64 215 ILE A CA 1
ATOM 1548 C CA B ILE A 1 236 ? 28.552 44.620 29.599 0.50 13.72 215 ILE A CA 1
ATOM 1549 C C . ILE A 1 236 ? 28.590 44.180 28.124 1.00 14.42 215 ILE A C 1
ATOM 1550 O O . ILE A 1 236 ? 28.037 44.858 27.262 1.00 14.74 215 ILE A O 1
ATOM 1559 N N . GLN A 1 237 ? 29.263 43.057 27.873 1.00 12.98 216 GLN A N 1
ATOM 1560 C CA A GLN A 1 237 ? 29.386 42.479 26.534 0.50 13.16 216 GLN A CA 1
ATOM 1561 C CA B GLN A 1 237 ? 29.404 42.442 26.554 0.50 13.14 216 GLN A CA 1
ATOM 1562 C C . GLN A 1 237 ? 28.451 41.273 26.368 1.00 10.93 216 GLN A C 1
ATOM 1563 O O . GLN A 1 237 ? 28.521 40.306 27.113 1.00 16.19 216 GLN A O 1
ATOM 1574 N N . GLY A 1 238 ? 27.562 41.355 25.380 1.00 10.62 217 GLY A N 1
ATOM 1575 C CA . GLY A 1 238 ? 26.720 40.217 25.037 1.00 13.45 217 GLY A CA 1
ATOM 1576 C C . GLY A 1 238 ? 27.422 39.306 24.072 1.00 13.52 217 GLY A C 1
ATOM 1577 O O . GLY A 1 238 ? 28.252 39.741 23.281 1.00 15.62 217 GLY A O 1
ATOM 1578 N N . ASP A 1 239 ? 27.060 38.038 24.124 1.00 13.30 218 ASP A N 1
ATOM 1579 C CA . ASP A 1 239 ? 27.546 37.070 23.168 1.00 13.86 218 ASP A CA 1
ATOM 1580 C C . ASP A 1 239 ? 26.957 37.365 21.792 1.00 12.35 218 ASP A C 1
ATOM 1581 O O . ASP A 1 239 ? 25.807 37.850 21.701 1.00 15.03 218 ASP A O 1
ATOM 1586 N N . PRO A 1 240 ? 27.696 37.035 20.710 1.00 12.71 219 PRO A N 1
ATOM 1587 C CA . PRO A 1 240 ? 27.101 37.185 19.379 1.00 14.25 219 PRO A CA 1
ATOM 1588 C C . PRO A 1 240 ? 25.898 36.259 19.210 1.00 14.22 219 PRO A C 1
ATOM 1589 O O . PRO A 1 240 ? 25.824 35.179 19.830 1.00 15.65 219 PRO A O 1
ATOM 1593 N N . PHE A 1 241 ? 24.971 36.697 18.378 1.00 13.44 220 PHE A N 1
ATOM 1594 C CA . PHE A 1 241 ? 23.781 35.918 18.090 1.00 13.21 220 PHE A CA 1
ATOM 1595 C C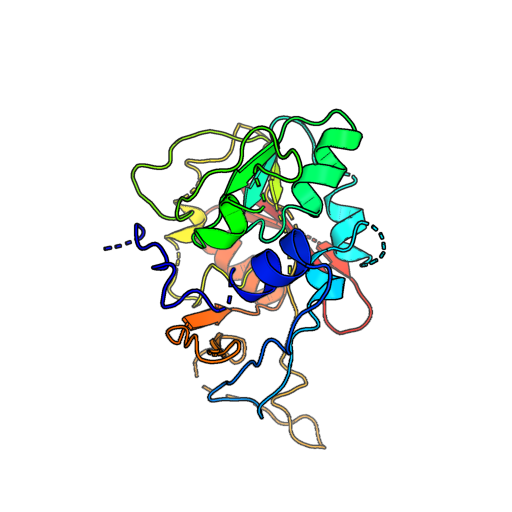 . PHE A 1 241 ? 23.353 36.057 16.646 1.00 12.72 220 PHE A C 1
ATOM 1596 O O . PHE A 1 241 ? 23.582 37.088 16.018 1.00 13.74 220 PHE A O 1
ATOM 1604 N N . ASP A 1 242 ? 22.685 35.008 16.148 1.00 15.27 221 ASP A N 1
ATOM 1605 C CA . ASP A 1 242 ? 22.074 35.035 14.832 1.00 14.05 221 ASP A CA 1
ATOM 1606 C C . ASP A 1 242 ? 20.709 35.740 14.903 1.00 13.07 221 ASP A C 1
ATOM 1607 O O . ASP A 1 242 ? 19.940 35.526 15.839 1.00 14.94 221 ASP A O 1
ATOM 1612 N N . TRP A 1 243 ? 20.410 36.577 13.904 1.00 11.63 222 TRP A N 1
ATOM 1613 C CA . TRP A 1 243 ? 19.169 37.348 13.885 1.00 13.56 222 TRP A CA 1
ATOM 1614 C C . TRP A 1 243 ? 18.633 37.282 12.457 1.00 14.98 222 TRP A C 1
ATOM 1615 O O . TRP A 1 243 ? 19.204 37.855 11.555 1.00 20.89 222 TRP A O 1
ATOM 1626 N N . LEU A 1 244 ? 17.531 36.561 12.276 1.00 11.61 223 LEU A N 1
ATOM 1627 C CA . LEU A 1 244 ? 16.964 36.347 10.952 1.00 10.67 223 LEU A CA 1
ATOM 1628 C C . LEU A 1 244 ? 16.003 37.452 10.550 1.00 10.98 223 LEU A C 1
ATOM 1629 O O . LEU A 1 244 ? 15.032 37.759 11.267 1.00 13.55 223 LEU A O 1
ATOM 1634 N N . TYR A 1 245 ? 16.265 38.044 9.389 1.00 11.56 224 TYR A N 1
ATOM 1635 C CA . TYR A 1 245 ? 15.270 38.831 8.646 1.00 12.07 224 TYR A CA 1
ATOM 1636 C C . TYR A 1 245 ? 14.808 37.962 7.491 1.00 14.53 224 TYR A C 1
ATOM 1637 O O . TYR A 1 245 ? 15.602 37.232 6.928 1.00 14.89 224 TYR A O 1
ATOM 1646 N N . ILE A 1 246 ? 13.524 38.002 7.169 1.00 13.05 225 ILE A N 1
ATOM 1647 C CA . ILE A 1 246 ? 13.008 37.095 6.155 1.00 13.19 225 ILE A CA 1
ATOM 1648 C C . ILE A 1 246 ? 11.957 37.823 5.324 1.00 14.44 225 ILE A C 1
ATOM 1649 O O . ILE A 1 246 ? 11.040 38.476 5.855 1.00 14.15 225 ILE A O 1
ATOM 1654 N N . ASP A 1 247 ? 12.119 37.741 4.009 1.00 13.47 226 ASP A N 1
ATOM 1655 C CA . ASP A 1 247 ? 11.099 38.291 3.087 1.00 13.13 226 ASP A CA 1
ATOM 1656 C C . ASP A 1 247 ? 9.850 37.425 3.076 1.00 13.40 226 ASP A C 1
ATOM 1657 O O . ASP A 1 247 ? 9.914 36.227 3.415 1.00 12.83 226 ASP A O 1
ATOM 1662 N N . PHE A 1 248 ? 8.715 38.017 2.682 1.00 14.56 227 PHE A N 1
ATOM 1663 C CA . PHE A 1 248 ? 7.441 37.298 2.784 1.00 14.77 227 PHE A CA 1
ATOM 1664 C C . PHE A 1 248 ? 7.403 36.004 1.947 1.00 14.94 227 PHE A C 1
ATOM 1665 O O . PHE A 1 248 ? 6.856 34.985 2.402 1.00 14.61 227 PHE A O 1
ATOM 1673 N N . GLN A 1 249 ? 7.968 36.018 0.737 1.00 14.39 228 GLN A N 1
ATOM 1674 C CA . GLN A 1 249 ? 7.897 34.814 -0.096 1.00 14.79 228 GLN A CA 1
ATOM 1675 C C . GLN A 1 249 ? 8.702 33.678 0.523 1.00 14.12 228 GLN A C 1
ATOM 1676 O O . GLN A 1 249 ? 8.281 32.506 0.503 1.00 15.83 228 GLN A O 1
ATOM 1682 N N . THR A 1 250 ? 9.873 34.021 1.082 1.00 14.21 229 THR A N 1
ATOM 1683 C CA . THR A 1 250 ? 10.676 33.000 1.747 1.00 13.95 229 THR A CA 1
ATOM 1684 C C . THR A 1 250 ? 9.918 32.455 2.979 1.00 13.86 229 THR A C 1
ATOM 1685 O O . THR A 1 250 ? 9.887 31.248 3.216 1.00 13.70 229 THR A O 1
ATOM 1689 N N . LEU A 1 251 ? 9.311 33.355 3.746 1.00 12.87 230 LEU A N 1
ATOM 1690 C CA . LEU A 1 251 ? 8.535 32.952 4.919 1.00 13.78 230 LEU A CA 1
ATOM 1691 C C . LEU A 1 251 ? 7.386 32.022 4.525 1.00 14.29 230 LEU A C 1
ATOM 1692 O O . LEU A 1 251 ? 7.180 30.979 5.151 1.00 14.09 230 LEU A O 1
ATOM 1697 N N . SER A 1 252 ? 6.658 32.399 3.472 1.00 14.48 231 SER A N 1
ATOM 1698 C CA . SER A 1 252 ? 5.547 31.589 2.990 1.00 14.19 231 SER A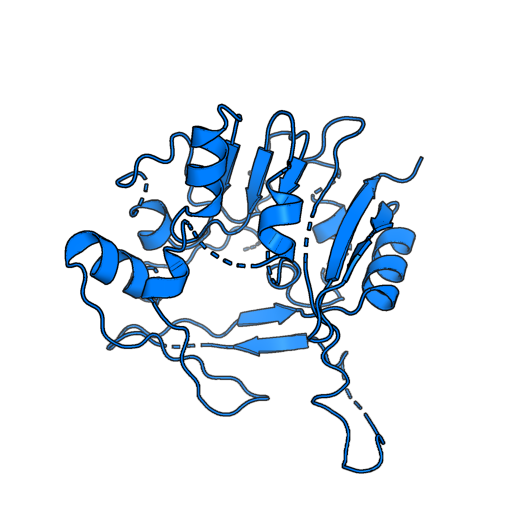 CA 1
ATOM 1699 C C . SER A 1 252 ? 5.987 30.172 2.582 1.00 14.76 231 SER A C 1
ATOM 1700 O O . SER A 1 252 ? 5.291 29.170 2.905 1.00 14.52 231 SER A O 1
ATOM 1703 N N . ALA A 1 253 ? 7.143 30.077 1.910 1.00 12.87 232 ALA A N 1
ATOM 1704 C CA . ALA A 1 253 ? 7.654 28.792 1.474 1.00 13.35 232 ALA A CA 1
ATOM 1705 C C . ALA A 1 253 ? 7.986 27.882 2.656 1.00 15.45 232 ALA A C 1
ATOM 1706 O O . ALA A 1 253 ? 7.603 26.713 2.687 1.00 15.33 232 ALA A O 1
ATOM 1708 N N . TYR A 1 254 ? 8.728 28.408 3.627 1.00 16.41 233 TYR A N 1
ATOM 1709 C CA . TYR A 1 254 ? 9.077 27.593 4.808 1.00 14.63 233 TYR A CA 1
ATOM 1710 C C . TYR A 1 254 ? 7.829 27.237 5.661 1.00 15.62 233 TYR A C 1
ATOM 1711 O O . TYR A 1 254 ? 7.728 26.124 6.186 1.00 15.88 233 TYR A O 1
ATOM 1720 N N . ALA A 1 255 ? 6.860 28.153 5.731 1.00 13.54 234 ALA A N 1
ATOM 1721 C CA . ALA A 1 255 ? 5.584 27.874 6.392 1.00 14.46 234 ALA A CA 1
ATOM 1722 C C . ALA A 1 255 ? 4.908 26.680 5.688 1.00 15.26 234 ALA A C 1
ATOM 1723 O O . ALA A 1 255 ? 4.589 25.664 6.319 1.00 14.82 234 ALA A O 1
ATOM 1725 N N . ALA A 1 256 ? 4.767 26.769 4.366 1.00 17.04 235 ALA A N 1
ATOM 1726 C CA . ALA A 1 256 ? 4.130 25.693 3.608 1.00 16.20 235 ALA A CA 1
ATOM 1727 C C . ALA A 1 256 ? 4.817 24.332 3.757 1.00 16.42 235 ALA A C 1
ATOM 1728 O O . ALA A 1 256 ? 4.142 23.304 3.894 1.00 20.09 235 ALA A O 1
ATOM 1730 N N . ASP A 1 257 ? 6.143 24.343 3.831 1.00 14.37 236 ASP A N 1
ATOM 1731 C CA . ASP A 1 257 ? 6.950 23.121 3.983 1.00 16.46 236 ASP A CA 1
ATOM 1732 C C . ASP A 1 257 ? 6.770 22.441 5.343 1.00 16.47 236 ASP A C 1
ATOM 1733 O O . ASP A 1 257 ? 7.132 21.275 5.495 1.00 19.60 236 ASP A O 1
ATOM 1738 N N . ASN A 1 258 ? 6.226 23.174 6.318 1.00 15.13 237 ASN A N 1
ATOM 1739 C CA . ASN A 1 258 ? 6.086 22.737 7.700 1.00 14.90 237 ASN A CA 1
ATOM 1740 C C . ASN A 1 258 ? 4.639 22.740 8.186 1.00 15.78 237 ASN A C 1
ATOM 1741 O O . ASN A 1 258 ? 4.367 22.712 9.382 1.00 18.91 237 ASN A O 1
ATOM 1746 N N . GLY A 1 259 ? 3.702 22.712 7.238 1.00 19.58 238 GLY A N 1
ATOM 1747 C CA . GLY A 1 259 ? 2.289 22.557 7.554 1.00 20.62 238 GLY A CA 1
ATOM 1748 C C . GLY A 1 259 ? 1.595 23.809 8.052 1.00 19.45 238 GLY A C 1
ATOM 1749 O O . GLY A 1 259 ? 0.589 23.713 8.740 1.00 22.40 238 GLY A O 1
ATOM 1750 N N . PHE A 1 260 ? 2.124 24.980 7.684 1.00 17.70 239 PHE A N 1
ATOM 1751 C CA . PHE A 1 260 ? 1.559 26.278 8.037 1.00 17.89 239 PHE A CA 1
ATOM 1752 C C . PHE A 1 260 ? 1.199 27.028 6.765 1.00 19.07 239 PHE A C 1
ATOM 1753 O O . PHE A 1 260 ? 1.709 26.734 5.686 1.00 22.29 239 PHE A O 1
ATOM 1761 N N . LYS A 1 261 ? 0.323 28.003 6.926 1.00 17.43 240 LYS A N 1
ATOM 1762 C CA . LYS A 1 261 ? -0.073 28.952 5.872 1.00 18.21 240 LYS A CA 1
ATOM 1763 C C . LYS A 1 261 ? 0.379 30.339 6.334 1.00 17.61 240 LYS A C 1
ATOM 1764 O O . LYS A 1 261 ? 0.191 30.688 7.505 1.00 18.04 240 LYS A O 1
ATOM 1767 N N . ALA A 1 262 ? 0.957 31.107 5.413 1.00 20.15 241 ALA A N 1
ATOM 1768 C CA . ALA A 1 262 ? 1.307 32.509 5.644 1.00 17.65 241 ALA A CA 1
ATOM 1769 C C . ALA A 1 262 ? 0.389 33.443 4.847 1.00 17.99 241 ALA A C 1
ATOM 1770 O O . ALA A 1 262 ? 0.114 33.182 3.681 1.00 22.48 241 ALA A O 1
ATOM 1772 N N . GLU A 1 263 ? -0.090 34.505 5.504 1.00 15.87 242 GLU A N 1
ATOM 1773 C CA . GLU A 1 263 ? -0.926 35.536 4.888 1.00 17.02 242 GLU A CA 1
ATOM 1774 C C . GLU A 1 263 ? -0.282 36.900 5.131 1.00 17.36 242 GLU A C 1
ATOM 1775 O O . GLU A 1 263 ? 0.081 37.244 6.264 1.00 18.97 242 GLU A O 1
ATOM 1794 N N . ILE A 1 265 ? -0.627 40.548 5.880 1.00 18.00 244 ILE A N 1
ATOM 1795 C CA . ILE A 1 265 ? -1.662 41.392 6.532 1.00 18.54 244 ILE A CA 1
ATOM 1796 C C . ILE A 1 265 ? -1.477 42.872 6.195 1.00 22.33 244 ILE A C 1
ATOM 1797 O O . ILE A 1 265 ? -2.450 43.571 5.867 1.00 25.68 244 ILE A O 1
ATOM 1802 N N . LYS A 1 266 ? -0.240 43.365 6.302 1.00 18.60 245 LYS A N 1
ATOM 1803 C CA . LYS A 1 266 ? 0.049 44.758 6.004 1.00 22.37 245 LYS A CA 1
ATOM 1804 C C . LYS A 1 266 ? 1.500 44.995 5.604 1.00 23.61 245 LYS A C 1
ATOM 1805 O O . LYS A 1 266 ? 2.419 44.393 6.170 1.00 20.48 245 LYS A O 1
ATOM 1811 N N . GLU A 1 267 ? 1.705 45.922 4.664 1.00 26.86 246 GLU A N 1
ATOM 1812 C CA . GLU A 1 267 ? 3.043 46.391 4.306 1.00 26.10 246 GLU A CA 1
ATOM 1813 C C . GLU A 1 267 ? 3.324 47.762 4.902 1.00 28.35 246 GLU A C 1
ATOM 1814 O O . GLU A 1 267 ? 2.443 48.616 4.965 1.00 31.29 246 GLU A O 1
ATOM 1820 N N . GLY A 1 268 ? 4.577 47.959 5.311 1.00 26.18 247 GLY A N 1
ATOM 1821 C CA . GLY A 1 268 ? 5.093 49.251 5.722 1.00 29.24 247 GLY A CA 1
ATOM 1822 C C . GLY A 1 268 ? 5.743 49.876 4.505 1.00 28.93 247 GLY A C 1
ATOM 1823 O O . GLY A 1 268 ? 5.636 49.348 3.385 1.00 31.13 247 GLY A O 1
ATOM 1824 N N . LYS A 1 269 ? 6.440 50.982 4.731 1.00 26.28 248 LYS A N 1
ATOM 1825 C CA . LYS A 1 269 ? 7.053 51.765 3.661 1.00 29.36 248 LYS A CA 1
ATOM 1826 C C . LYS A 1 269 ? 8.576 51.574 3.546 1.00 43.51 248 LYS A C 1
ATOM 1827 O O . LYS A 1 269 ? 9.233 52.296 2.784 1.00 46.67 248 LYS A O 1
ATOM 1833 N N . HIS A 1 270 ? 9.133 50.598 4.269 1.00 36.62 249 HIS A N 1
ATOM 1834 C CA . HIS A 1 270 ? 10.584 50.358 4.280 1.00 34.21 249 HIS A CA 1
ATOM 1835 C C . HIS A 1 270 ? 10.873 48.848 4.169 1.00 30.87 249 HIS A C 1
ATOM 1836 O O . HIS A 1 270 ? 11.626 48.274 4.971 1.00 37.69 249 HIS A O 1
ATOM 1838 N N . TYR A 1 271 ? 10.253 48.219 3.170 1.00 22.28 250 TYR A N 1
ATOM 1839 C CA . TYR A 1 271 ? 10.449 46.784 2.848 1.00 20.67 250 TYR A CA 1
ATOM 1840 C C . TYR A 1 271 ? 10.019 45.832 3.980 1.00 21.81 250 TYR A C 1
ATOM 1841 O O . TYR A 1 271 ? 10.382 44.664 3.994 1.00 21.33 250 TYR A O 1
ATOM 1850 N N . ASP A 1 272 ? 9.218 46.361 4.891 1.00 18.86 251 ASP A N 1
ATOM 1851 C CA . ASP A 1 272 ? 8.729 45.653 6.057 1.00 18.85 251 ASP A CA 1
ATOM 1852 C C . ASP A 1 272 ? 7.275 45.230 5.895 1.00 18.23 251 ASP A C 1
ATOM 1853 O O . ASP A 1 272 ? 6.513 45.805 5.115 1.00 20.22 251 ASP A O 1
ATOM 1858 N N . TYR A 1 273 ? 6.901 44.197 6.649 1.00 15.37 252 TYR A N 1
ATOM 1859 C CA . TYR A 1 273 ? 5.559 43.658 6.559 1.00 15.29 252 TYR A CA 1
ATOM 1860 C C . TYR A 1 273 ? 5.154 42.931 7.828 1.00 14.65 252 TYR A C 1
ATOM 1861 O O . TYR A 1 273 ? 6.022 42.514 8.623 1.00 15.31 252 TYR A O 1
ATOM 1870 N N . LEU A 1 274 ? 3.836 42.790 7.979 1.00 15.84 253 LEU A N 1
ATOM 1871 C CA . LEU A 1 274 ? 3.223 41.987 9.033 1.00 13.65 253 LEU A CA 1
ATOM 1872 C C . LEU A 1 274 ? 2.548 40.820 8.372 1.00 14.82 253 LEU A C 1
ATOM 1873 O O . LEU A 1 274 ? 1.759 41.017 7.431 1.00 15.82 253 LEU A O 1
ATOM 1878 N N . ALA A 1 275 ? 2.869 39.607 8.851 1.00 15.76 254 ALA A N 1
ATOM 1879 C CA . ALA A 1 275 ? 2.258 38.386 8.363 1.00 15.28 254 ALA A CA 1
ATOM 1880 C C . ALA A 1 275 ? 1.515 37.657 9.472 1.00 13.65 254 ALA A C 1
ATOM 1881 O O . ALA A 1 275 ? 1.819 37.813 10.661 1.00 14.94 254 ALA A O 1
ATOM 1883 N N . ARG A 1 276 ? 0.540 36.858 9.053 1.00 14.60 255 ARG A N 1
ATOM 1884 C CA . ARG A 1 276 ? -0.211 35.956 9.941 1.00 13.15 255 ARG A CA 1
ATOM 1885 C C . ARG A 1 276 ? 0.061 34.533 9.509 1.00 15.11 255 ARG A C 1
ATOM 1886 O O . ARG A 1 276 ? -0.104 34.198 8.330 1.00 17.94 255 ARG A O 1
ATOM 1894 N N . LEU A 1 277 ? 0.493 33.709 10.458 1.00 15.04 256 LEU A N 1
ATOM 1895 C CA . LEU A 1 277 ? 0.780 32.301 10.226 1.00 14.34 256 LEU A CA 1
ATOM 1896 C C . LEU A 1 277 ? -0.248 31.463 11.011 1.00 15.03 256 LEU A C 1
ATOM 1897 O O . LEU A 1 277 ? -0.518 31.716 12.179 1.00 15.82 256 LEU A O 1
ATOM 1902 N N . THR A 1 278 ? -0.778 30.455 10.353 1.00 15.22 257 THR A N 1
ATOM 1903 C CA . THR A 1 278 ? -1.758 29.540 10.946 1.00 17.28 257 THR A CA 1
ATOM 1904 C C . THR A 1 278 ? -1.442 28.121 10.524 1.00 17.14 257 THR A C 1
ATOM 1905 O O . THR A 1 278 ? -0.816 27.904 9.466 1.00 17.97 257 THR A O 1
ATOM 1909 N N . VAL A 1 279 ? -1.904 27.155 11.323 1.00 18.70 258 VAL A N 1
ATOM 1910 C CA . VAL A 1 279 ? -1.745 25.743 10.985 1.00 19.82 258 VAL A CA 1
ATOM 1911 C C . VAL A 1 279 ? -2.607 25.481 9.755 1.00 20.55 258 VAL A C 1
ATOM 1912 O O . VAL A 1 279 ? -3.747 25.913 9.711 1.00 22.50 258 VAL A O 1
ATOM 1916 N N . ALA A 1 280 ? -2.053 24.817 8.753 1.00 20.56 259 ALA A N 1
ATOM 1917 C CA . ALA A 1 280 ? -2.772 24.626 7.498 1.00 24.09 259 ALA A CA 1
ATOM 1918 C C . ALA A 1 280 ? -3.896 23.643 7.736 1.00 34.06 259 ALA A C 1
ATOM 1919 O O . ALA A 1 280 ? -3.741 22.659 8.480 1.00 32.54 259 ALA A O 1
ATOM 1921 N N . LEU A 1 281 ? -5.032 23.940 7.114 1.00 34.28 260 LEU A N 1
ATOM 1922 C CA . LEU A 1 281 ? -6.229 23.131 7.255 1.00 43.79 260 LEU A CA 1
ATOM 1923 C C . LEU A 1 281 ? -6.095 21.934 6.319 1.00 60.23 260 LEU A C 1
ATOM 1924 O O . LEU A 1 281 ? -5.679 20.833 6.740 1.00 89.80 260 LEU A O 1
#

Organism: Bacteroides fragilis (strain ATCC 25285 / DSM 2151 / CCUG 4856 / JCM 11019 / LMG 10263 / NCTC 9343 / Onslow / VPI 2553 / EN-2) (NCBI:txid272559)

InterPro domains:
  IPR013216 Methyltransferase type 11 [PF08241] (84-176)
  IPR029063 S-adenosyl-L-methionine-dependent methyltransferase superfamily [G3DSA:3.40.50.150] (66-255)
  IPR029063 S-adenosyl-L-methionine-dependent methyltransferase superfamily [SSF53335] (77-248)

Sequence (225 aa):
SNTSLLPAEKDPGAAIADFYHRQKADRLRVVFSSSQQFDEEDEIPVKQLFRKQPLLERTALAATGTILDVGAGSGCHALALQESGKEEVSAIDISPLSVEVKLRGVKDARQVVNLFDERFAATFDTILLNGSGIIIGRRLENPLFFRKKQLLRPDGCILDSSDLRRYLFEDEDGSFDYYGEIDFRQYKDIIQQGDPFDWLYIDFQTLSAYAADNGFKAEIKEGKHYDYLARLTVAL

Nearest PDB structures (foldseek):
  5bp9-assembly1_A  TM=1.003E+00  e=9.531E-49  Bacteroides fragilis NCTC 9343
  5t6b-assembly1_A  TM=6.241E-01  e=2.475E-06  Actinomadura kijaniata
  2avn-assembly1_A  TM=6.210E-01  e=6.464E-06  Thermotoga maritima MSB8
  5t67-assembly1_A  TM=5.478E-01  e=3.197E-06  Actinomadura kijaniata
  4rvd-assembly1_A  TM=5.880E-01  e=1.307E-05  Streptomyces argillaceus

Radius of gyration: 17.4 Å; Cα contacts (8 Å, |Δi|>4): 493; chains: 1; bounding box: 39×36×49 Å